Protein AF-0000000083254418 (afdb_homodimer)

Secondary structure (DSSP, 8-state):
------EEEEEES-HHHHHHIIIIIS-PPEEEE-SSEEEE--SSSEEEEEEHHHHHHHTTT-GGGTSPPBS--EEEEEE-SSHHHHHHHHHHHHHTTPEEEEEEEE-TTS-EEEEEE-TT--EEEEEE-/------EEEEEES-HHHHHHIIIIIS-PPEEEE-SSEEEE--SSSEEEEEEHHHHHHHTTT-GGGTSPPBS--EEEEEE-SSHHHHHHHHHHHHHTTPEEEEEEEE-TTS-EEEEEE-TT--EEEEEE-

pLDDT: mean 97.6, std 2.3, range [81.38, 98.88]

Radius of gyration: 17.41 Å; Cα contacts (8 Å, |Δi|>4): 645; chains: 2; bounding box: 35×47×42 Å

Sequence (258 aa):
MKAQVTVITLLTNDVPRMTRFYRDVLGFPTIVDSEEYVEFANSGVRLSICSKSLMAANTNGHPSYSEELRGQALELCFPCVSPEQVHIAYENIIANGGTAIRGPALMPWGHTVAFFADPEGNIHSIYAEMKAQVTVITLLTNDVPRMTRFYRDVLGFPTIVDSEEYVEFANSGVRLSICSKSLMAANTNGHPSYSEELRGQALELCFPCVSPEQVHIAYENIIANGGTAIRGPALMPWGHTVAFFADPEGNIHSIYAE

InterPro domains:
  IPR004360 Glyoxalase/fosfomycin resistance/dioxygenase domain [PF00903] (8-122)
  IPR029068 Glyoxalase/Bleomycin resistance protein/Dihydroxybiphenyl dioxygenase [G3DSA:3.10.180.10] (1-129)
  IPR029068 Glyoxalase/Bleomycin resistance protein/Dihydroxybiphenyl dioxygenase [SSF54593] (7-128)
  IPR037523 Vicinal oxygen chelate (VOC), core domain [PS51819] (4-129)

Solvent-accessible surface area (backbone atoms only — not comparable to full-atom values): 12986 Å² total; per-residue (Å²): 105,53,50,40,60,51,33,42,30,39,40,34,93,48,44,66,64,48,46,47,42,45,31,72,61,51,52,28,52,70,75,42,83,51,84,55,40,34,32,34,58,45,66,59,34,40,39,33,39,32,21,24,68,59,51,16,61,74,37,79,56,43,63,48,47,75,39,68,75,33,38,56,60,47,32,48,31,28,47,24,96,28,52,68,43,33,51,52,43,48,54,52,32,41,75,62,66,30,40,84,62,32,72,67,41,79,43,96,89,64,31,30,36,28,34,34,19,48,88,86,59,49,49,29,35,36,27,10,109,102,53,49,40,62,51,36,41,31,40,41,32,94,48,45,67,64,49,47,46,42,43,32,73,60,51,51,27,52,71,75,40,83,51,83,56,40,34,30,34,57,44,65,59,33,40,40,32,40,32,22,25,68,59,52,16,60,76,38,79,56,43,65,47,46,74,39,68,73,33,39,56,60,48,31,48,31,28,48,25,94,29,51,69,43,33,51,53,42,48,52,52,33,41,76,61,67,31,41,83,62,33,71,66,41,78,42,96,88,64,31,31,36,28,35,33,18,50,87,86,60,50,47,29,34,38,27,11,110

Organism: NCBI:txid582686

Nearest PDB structures (foldseek):
  3bqx-assembly1_A-2  TM=9.157E-01  e=2.291E-12  Fulvimarina pelagi HTCC2506
  4mym-assembly1_A-2  TM=8.424E-01  e=6.368E-12  Nocardioides sp. JS614
  1kll-assembly1_A-2  TM=8.851E-01  e=1.461E-11  Streptomyces lavendulae
  2rbb-assembly1_B  TM=8.979E-01  e=4.060E-11  Paraburkholderia phytofirmans PsJN
  2a4x-assembly1_B  TM=8.667E-01  e=2.950E-11  Streptomyces caespitosus

Structure (mmCIF, N/CA/C/O backbone):
data_AF-0000000083254418-model_v1
#
loop_
_entity.id
_entity.type
_entity.pdbx_description
1 polymer 'Catechol 2,3-dioxygenase-like lactoylglutathione lyase family enzyme'
#
loop_
_atom_site.group_PDB
_atom_site.id
_atom_site.type_symbol
_atom_site.label_atom_id
_atom_site.label_alt_id
_atom_site.label_comp_id
_atom_site.label_asym_id
_atom_site.label_entity_id
_atom_site.label_seq_id
_atom_site.pdbx_PDB_ins_code
_atom_site.Cartn_x
_atom_site.Cartn_y
_atom_site.Cartn_z
_atom_site.occupancy
_atom_site.B_iso_or_equiv
_atom_site.auth_seq_id
_atom_site.auth_comp_id
_atom_site.auth_asym_id
_atom_site.auth_atom_id
_atom_site.pdbx_PDB_model_num
ATOM 1 N N . MET A 1 1 ? 10.773 -14.789 -9.938 1 81.38 1 MET A N 1
ATOM 2 C CA . MET A 1 1 ? 10.148 -13.484 -9.688 1 81.38 1 MET A CA 1
ATOM 3 C C . MET A 1 1 ? 11.18 -12.477 -9.188 1 81.38 1 MET A C 1
ATOM 5 O O . MET A 1 1 ? 12.125 -12.844 -8.492 1 81.38 1 MET A O 1
ATOM 9 N N . LYS A 1 2 ? 11.18 -11.305 -9.781 1 84.12 2 LYS A N 1
ATOM 10 C CA . LYS A 1 2 ? 12.047 -10.258 -9.25 1 84.12 2 LYS A CA 1
ATOM 11 C C . LYS A 1 2 ? 11.438 -9.602 -8.016 1 84.12 2 LYS A C 1
ATOM 13 O O . LYS A 1 2 ? 10.281 -9.164 -8.047 1 84.12 2 LYS A O 1
ATOM 18 N N . ALA A 1 3 ? 12.18 -9.609 -6.934 1 93.56 3 ALA A N 1
ATOM 19 C CA . ALA A 1 3 ? 11.703 -8.969 -5.711 1 93.56 3 ALA A CA 1
ATOM 20 C C . ALA A 1 3 ? 11.711 -7.449 -5.855 1 93.56 3 ALA A C 1
ATOM 22 O O . ALA A 1 3 ? 12.703 -6.789 -5.539 1 93.56 3 ALA A O 1
ATOM 23 N N . GLN A 1 4 ? 10.688 -6.961 -6.305 1 96.44 4 GLN A N 1
ATOM 24 C CA . GLN A 1 4 ? 10.484 -5.531 -6.531 1 96.44 4 GLN A CA 1
ATOM 25 C C . GLN A 1 4 ? 9 -5.188 -6.602 1 96.44 4 GLN A C 1
ATOM 27 O O . GLN A 1 4 ? 8.219 -5.914 -7.219 1 96.44 4 GLN A O 1
ATOM 32 N N . VAL A 1 5 ? 8.648 -4.145 -5.977 1 98.06 5 VAL A N 1
ATOM 33 C CA . VAL A 1 5 ? 7.305 -3.605 -6.168 1 98.06 5 VAL A CA 1
ATOM 34 C C . VAL A 1 5 ? 7.305 -2.617 -7.332 1 98.06 5 VAL A C 1
ATOM 36 O O . VAL A 1 5 ? 8.094 -1.666 -7.344 1 98.06 5 VAL A O 1
ATOM 39 N N . THR A 1 6 ? 6.441 -2.793 -8.281 1 97 6 THR A N 1
ATOM 40 C CA . THR A 1 6 ? 6.441 -1.896 -9.43 1 97 6 THR A CA 1
ATOM 41 C C . THR A 1 6 ? 5.188 -1.025 -9.438 1 97 6 THR A C 1
ATOM 43 O O . THR A 1 6 ? 5.172 0.041 -10.055 1 97 6 THR A O 1
ATOM 46 N N . VAL A 1 7 ? 4.125 -1.505 -8.82 1 97.31 7 VAL A N 1
ATOM 47 C CA . VAL A 1 7 ? 2.881 -0.748 -8.75 1 97.31 7 VAL A CA 1
ATOM 48 C C . VAL A 1 7 ? 2.283 -0.862 -7.352 1 97.31 7 VAL A C 1
ATOM 50 O O . VAL A 1 7 ? 2.287 -1.941 -6.754 1 97.31 7 VAL A O 1
ATOM 53 N N . ILE A 1 8 ? 1.823 0.189 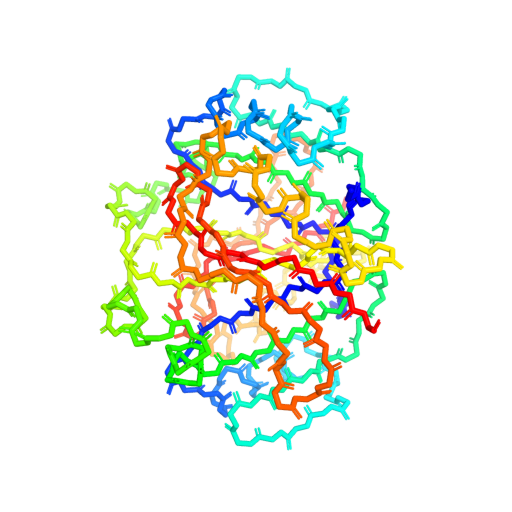-6.828 1 98.5 8 ILE A N 1
ATOM 54 C CA . ILE A 1 8 ? 0.952 0.265 -5.66 1 98.5 8 ILE A CA 1
ATOM 55 C C . ILE A 1 8 ? -0.436 0.741 -6.082 1 98.5 8 ILE A C 1
ATOM 57 O O . ILE A 1 8 ? -0.578 1.812 -6.676 1 98.5 8 ILE A O 1
ATOM 61 N N . THR A 1 9 ? -1.369 0.012 -5.793 1 98.81 9 THR A N 1
ATOM 62 C CA . THR A 1 9 ? -2.74 0.386 -6.125 1 98.81 9 THR A CA 1
ATOM 63 C C . THR A 1 9 ? -3.582 0.524 -4.859 1 98.81 9 THR A C 1
ATOM 65 O O . THR A 1 9 ? -3.682 -0.415 -4.066 1 98.81 9 THR A O 1
ATOM 68 N N . LEU A 1 10 ? -4.117 1.665 -4.648 1 98.88 10 LEU A N 1
ATOM 69 C CA . LEU A 1 10 ? -5.113 1.86 -3.604 1 98.88 10 LEU A CA 1
ATOM 70 C C . LEU A 1 10 ? -6.504 1.47 -4.098 1 98.88 10 LEU A C 1
ATOM 72 O O . LEU A 1 10 ? -6.883 1.806 -5.223 1 98.88 10 LEU A O 1
ATOM 76 N N . LEU A 1 11 ? -7.195 0.773 -3.287 1 98.81 11 LEU A N 1
ATOM 77 C CA . LEU A 1 11 ? -8.531 0.3 -3.65 1 98.81 11 LEU A CA 1
ATOM 78 C C . LEU A 1 11 ? -9.609 1.165 -3.01 1 98.81 11 LEU A C 1
ATOM 80 O O . LEU A 1 11 ? -9.484 1.556 -1.846 1 98.81 11 LEU A O 1
ATOM 84 N N . THR A 1 12 ? -10.672 1.442 -3.74 1 98.62 12 THR A N 1
ATOM 85 C CA . THR A 1 12 ? -11.719 2.314 -3.229 1 98.62 12 THR A CA 1
ATOM 86 C C . THR A 1 12 ? -13.047 2.035 -3.932 1 98.62 12 THR A C 1
ATOM 88 O O . THR A 1 12 ? -13.062 1.482 -5.035 1 98.62 12 THR A O 1
ATOM 91 N N . ASN A 1 13 ? -14.133 2.377 -3.279 1 97.5 13 ASN A N 1
ATOM 92 C CA . ASN A 1 13 ? -15.453 2.348 -3.906 1 97.5 13 ASN A CA 1
ATOM 93 C C . ASN A 1 13 ? -15.766 3.66 -4.621 1 97.5 13 ASN A C 1
ATOM 95 O O . ASN A 1 13 ? -16.734 3.748 -5.367 1 97.5 13 ASN A O 1
ATOM 99 N N . ASP A 1 14 ? -14.969 4.691 -4.402 1 98.12 14 ASP A N 1
ATOM 100 C CA . ASP A 1 14 ? -15.188 6.02 -4.961 1 98.12 14 ASP A CA 1
ATOM 101 C C . ASP A 1 14 ? -13.906 6.57 -5.59 1 98.12 14 ASP A C 1
ATOM 103 O O . ASP A 1 14 ? -13.258 7.445 -5.02 1 98.12 14 ASP A O 1
ATOM 107 N N . VAL A 1 15 ? -13.656 6.137 -6.863 1 98.69 15 VAL A N 1
ATOM 108 C CA . VAL A 1 15 ? -12.406 6.438 -7.551 1 98.69 15 VAL A CA 1
ATOM 109 C C . VAL A 1 15 ? -12.281 7.945 -7.754 1 98.69 15 VAL A C 1
ATOM 111 O O . VAL A 1 15 ? -11.25 8.539 -7.422 1 98.69 15 VAL A O 1
ATOM 114 N N . PRO A 1 16 ? -13.305 8.664 -8.172 1 98.44 16 PRO A N 1
ATOM 115 C CA . PRO A 1 16 ? -13.164 10.109 -8.359 1 98.44 16 PRO A CA 1
ATOM 116 C C . PRO A 1 16 ? -12.812 10.852 -7.07 1 98.44 16 PRO A C 1
ATOM 118 O O . PRO A 1 16 ? -11.961 11.742 -7.082 1 98.44 16 PRO A O 1
ATOM 121 N N . ARG A 1 17 ? -13.492 10.492 -5.973 1 98.25 17 ARG A N 1
ATOM 122 C CA . ARG A 1 17 ? -13.227 11.156 -4.699 1 98.25 17 ARG A CA 1
ATOM 123 C C . ARG A 1 17 ? -11.781 10.93 -4.254 1 98.25 17 ARG A C 1
ATOM 125 O O . ARG A 1 17 ? -11.102 11.875 -3.848 1 98.25 17 ARG A O 1
ATOM 132 N N . MET A 1 18 ? -11.336 9.711 -4.348 1 98.62 18 MET A N 1
ATOM 133 C CA . MET A 1 18 ? -9.961 9.383 -3.977 1 98.62 18 MET A CA 1
ATOM 134 C C . MET A 1 18 ? -8.969 10.078 -4.902 1 98.62 18 MET A C 1
ATOM 136 O O . MET A 1 18 ? -7.961 10.617 -4.441 1 98.62 18 MET A O 1
ATOM 140 N N . THR A 1 19 ? -9.266 10.094 -6.168 1 98.62 19 THR A N 1
ATOM 141 C CA . THR A 1 19 ? -8.406 10.742 -7.152 1 98.62 19 THR A CA 1
ATOM 142 C C . THR A 1 19 ? -8.266 12.227 -6.852 1 98.62 19 THR A C 1
ATOM 144 O O . THR A 1 19 ? -7.16 12.766 -6.867 1 98.62 19 THR A O 1
ATOM 147 N N . ARG A 1 20 ? -9.328 12.875 -6.559 1 98.31 20 ARG A N 1
ATOM 148 C CA . ARG A 1 20 ? -9.297 14.297 -6.242 1 98.31 20 ARG A CA 1
ATOM 149 C C . ARG A 1 20 ? -8.391 14.57 -5.043 1 98.31 20 ARG A C 1
ATOM 151 O O . ARG A 1 20 ? -7.633 15.539 -5.043 1 98.31 20 ARG A O 1
ATOM 158 N N . PHE A 1 21 ? -8.5 13.742 -4.098 1 98.75 21 PHE A N 1
ATOM 159 C CA . PHE A 1 21 ? -7.691 13.93 -2.898 1 98.75 21 PHE A CA 1
ATOM 160 C C . PHE A 1 21 ? -6.207 13.805 -3.219 1 98.75 21 PHE A C 1
ATOM 162 O O . PHE A 1 21 ? -5.418 14.688 -2.873 1 98.75 21 PHE A O 1
ATOM 169 N N . TYR A 1 22 ? -5.812 12.75 -3.898 1 98.75 22 TYR A N 1
ATOM 170 C CA . TYR A 1 22 ? -4.398 12.508 -4.168 1 98.75 22 TYR A CA 1
ATOM 171 C C . TYR A 1 22 ? -3.869 13.492 -5.207 1 98.75 22 TYR A C 1
ATOM 173 O O . TYR A 1 22 ? -2.725 13.945 -5.113 1 98.75 22 TYR A O 1
ATOM 181 N N . ARG A 1 23 ? -4.664 13.828 -6.125 1 98.19 23 ARG A N 1
ATOM 182 C CA . ARG A 1 23 ? -4.246 14.758 -7.172 1 98.19 23 ARG A CA 1
ATOM 183 C C . ARG A 1 23 ? -4.207 16.188 -6.648 1 98.19 23 ARG A C 1
ATOM 185 O O . ARG A 1 23 ? -3.188 16.875 -6.773 1 98.19 23 ARG A O 1
ATOM 192 N N . ASP A 1 24 ? -5.254 16.672 -6.008 1 98.12 24 ASP A N 1
ATOM 193 C CA . ASP A 1 24 ? -5.43 18.094 -5.699 1 98.12 24 ASP A CA 1
ATOM 194 C C . ASP A 1 24 ? -4.855 18.438 -4.324 1 98.12 24 ASP A C 1
ATOM 196 O O . ASP A 1 24 ? -4.383 19.547 -4.098 1 98.12 24 ASP A O 1
ATOM 200 N N . VAL A 1 25 ? -4.922 17.5 -3.402 1 98.31 25 VAL A N 1
ATOM 201 C CA . VAL A 1 25 ? -4.496 17.781 -2.035 1 98.31 25 VAL A CA 1
ATOM 202 C C . VAL A 1 25 ? -3.041 17.359 -1.849 1 98.31 25 VAL A C 1
ATOM 204 O O . VAL A 1 25 ? -2.225 18.125 -1.328 1 98.31 25 VAL A O 1
ATOM 207 N N . LEU A 1 26 ? -2.695 16.156 -2.34 1 98.31 26 LEU A N 1
ATOM 208 C CA . LEU A 1 26 ? -1.335 15.664 -2.154 1 98.31 26 LEU A CA 1
ATOM 209 C C . LEU A 1 26 ? -0.447 16.062 -3.33 1 98.31 26 LEU A C 1
ATOM 211 O O . LEU A 1 26 ? 0.781 16 -3.23 1 98.31 26 LEU A O 1
ATOM 215 N N . GLY A 1 27 ? -1.07 16.328 -4.492 1 97.81 27 GLY A N 1
ATOM 216 C CA . GLY A 1 27 ? -0.315 16.953 -5.562 1 97.81 27 GLY A CA 1
ATOM 217 C C . GLY A 1 27 ? 0.172 15.977 -6.609 1 97.81 27 GLY A C 1
ATOM 218 O O . GLY A 1 27 ? 1.119 16.266 -7.344 1 97.81 27 GLY A O 1
ATOM 219 N N . PHE A 1 28 ? -0.453 14.812 -6.711 1 98.25 28 PHE A N 1
ATOM 220 C CA . PHE A 1 28 ? -0.045 13.82 -7.703 1 98.25 28 PHE A CA 1
ATOM 221 C C . PHE A 1 28 ? -0.768 14.047 -9.023 1 98.25 28 PHE A C 1
ATOM 223 O O . PHE A 1 28 ? -1.979 13.836 -9.125 1 98.25 28 PHE A O 1
ATOM 230 N N . PRO A 1 29 ? -0.006 14.359 -10.109 1 97.62 29 PRO A N 1
ATOM 231 C CA . PRO A 1 29 ? -0.677 14.484 -11.406 1 97.62 29 PRO A CA 1
ATOM 232 C C . PRO A 1 29 ? -1.146 13.141 -11.961 1 97.62 29 PRO A C 1
ATOM 234 O O . PRO A 1 29 ? -0.453 12.133 -11.805 1 97.62 29 PRO A O 1
ATOM 237 N N . THR A 1 30 ? -2.303 13.156 -12.664 1 97.88 30 THR A N 1
ATOM 238 C CA . THR A 1 30 ? -2.807 11.93 -1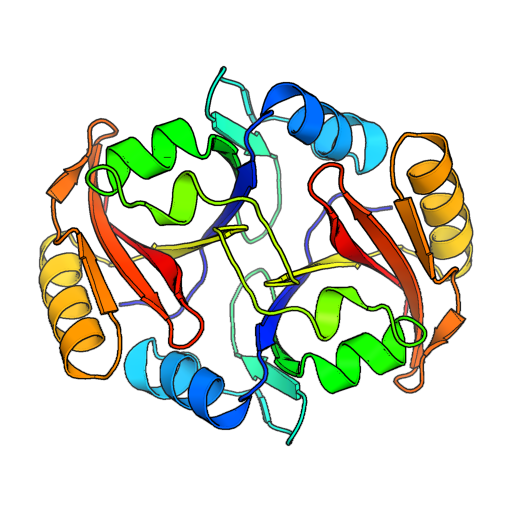3.266 1 97.88 30 THR A CA 1
ATOM 239 C C . THR A 1 30 ? -2.162 11.695 -14.633 1 97.88 30 THR A C 1
ATOM 241 O O . THR A 1 30 ? -1.954 12.641 -15.398 1 97.88 30 THR A O 1
ATOM 244 N N . ILE A 1 31 ? -1.823 10.492 -14.914 1 97.31 31 ILE A N 1
ATOM 245 C CA . ILE A 1 31 ? -1.325 10.117 -16.234 1 97.31 31 ILE A CA 1
ATOM 246 C C . ILE A 1 31 ? -2.387 9.305 -16.969 1 97.31 31 ILE A C 1
ATOM 248 O O . ILE A 1 31 ? -2.514 9.406 -18.188 1 97.31 31 ILE A O 1
ATOM 252 N N . VAL A 1 32 ? -3.098 8.43 -16.297 1 97.06 32 VAL A N 1
ATOM 253 C CA . VAL A 1 32 ? -4.281 7.707 -16.75 1 97.06 32 VAL A CA 1
ATOM 254 C C . VAL A 1 32 ? -5.473 8.055 -15.867 1 97.06 32 VAL A C 1
ATOM 256 O O . VAL A 1 32 ? -5.352 8.07 -14.641 1 97.06 32 VAL A O 1
ATOM 259 N N . ASP A 1 33 ? -6.508 8.391 -16.469 1 97.12 33 ASP A N 1
ATOM 260 C CA . ASP A 1 33 ? -7.691 8.797 -15.711 1 97.12 33 ASP A CA 1
ATOM 261 C C . ASP A 1 33 ? -8.961 8.195 -16.312 1 97.12 33 ASP A C 1
ATOM 263 O O . ASP A 1 33 ? -9.57 8.789 -17.203 1 97.12 33 ASP A O 1
ATOM 267 N N . SER A 1 34 ? -9.227 7.066 -15.836 1 95.88 34 SER A N 1
ATOM 268 C CA . SER A 1 34 ? -10.453 6.391 -16.25 1 95.88 34 SER A CA 1
ATOM 269 C C . SER A 1 34 ? -11.438 6.277 -15.086 1 95.88 34 SER A C 1
ATOM 271 O O . SER A 1 34 ? -11.109 6.629 -13.953 1 95.88 34 SER A O 1
ATOM 273 N N . GLU A 1 35 ? -12.609 5.859 -15.383 1 96.19 35 GLU A N 1
ATOM 274 C CA . GLU A 1 35 ? -13.68 5.809 -14.398 1 96.19 35 GLU A CA 1
ATOM 275 C C . GLU A 1 35 ? -13.328 4.852 -13.258 1 96.19 35 GLU A C 1
ATOM 277 O O . GLU A 1 35 ? -13.648 5.121 -12.094 1 96.19 35 GLU A O 1
ATOM 282 N N . GLU A 1 36 ? -12.68 3.773 -13.617 1 97.69 36 GLU A N 1
ATOM 283 C CA . GLU A 1 36 ? -12.484 2.719 -12.633 1 97.69 36 GLU A CA 1
ATOM 284 C C . GLU A 1 36 ? -11.008 2.566 -12.273 1 97.69 36 GLU A C 1
ATOM 286 O O . GLU A 1 36 ? -10.656 1.776 -11.398 1 97.69 36 GLU A O 1
ATOM 291 N N . TYR A 1 37 ? -10.156 3.299 -12.969 1 98.06 37 TYR A N 1
ATOM 292 C CA . TYR A 1 37 ? -8.719 3.146 -12.789 1 98.06 37 TYR A CA 1
ATOM 293 C C . TYR A 1 37 ? -7.988 4.449 -13.086 1 98.06 37 TYR A C 1
ATOM 295 O O . TYR A 1 37 ? -8.18 5.051 -14.141 1 98.06 37 TYR A O 1
ATOM 303 N N . VAL A 1 38 ? -7.141 4.879 -12.148 1 98.69 38 VAL A N 1
ATOM 304 C CA . VAL A 1 38 ? -6.336 6.09 -12.281 1 98.69 38 VAL A CA 1
ATOM 305 C C . VAL A 1 38 ? -4.875 5.77 -11.969 1 98.69 38 VAL A C 1
ATOM 307 O O . VAL A 1 38 ? -4.582 5.031 -11.031 1 98.69 38 VAL A O 1
ATOM 310 N N . GLU A 1 39 ? -4 6.285 -12.719 1 98.5 39 GLU A N 1
ATOM 311 C CA . GLU A 1 39 ? -2.568 6.219 -12.445 1 98.5 39 GLU A CA 1
ATOM 312 C C . GLU A 1 39 ? -1.975 7.617 -12.273 1 98.5 39 GLU A C 1
ATOM 314 O O . GLU A 1 39 ? -2.309 8.531 -13.023 1 98.5 39 GLU A O 1
ATOM 319 N N . PHE A 1 40 ? -1.106 7.75 -11.312 1 98.56 40 PHE A N 1
ATOM 320 C CA . PHE A 1 40 ? -0.467 9.023 -11.016 1 98.56 40 PHE A CA 1
ATOM 321 C C . PHE A 1 40 ? 0.988 9.016 -11.469 1 98.56 40 PHE A C 1
ATOM 323 O O . PHE A 1 40 ? 1.623 7.965 -11.523 1 98.56 40 PHE A O 1
ATOM 330 N N . ALA A 1 41 ? 1.45 10.242 -11.812 1 96.56 41 ALA A N 1
ATOM 331 C CA . ALA A 1 41 ? 2.889 10.414 -12 1 96.56 41 ALA A CA 1
ATOM 332 C C . ALA A 1 41 ? 3.637 10.258 -10.672 1 96.56 41 ALA A C 1
ATOM 334 O O . ALA A 1 41 ? 3.336 10.953 -9.703 1 96.56 41 ALA A O 1
ATOM 335 N N . ASN A 1 42 ? 4.477 9.312 -10.57 1 96.5 42 ASN A N 1
ATOM 336 C CA . ASN A 1 42 ? 5.301 9.031 -9.398 1 96.5 42 ASN A CA 1
ATOM 337 C C . ASN A 1 42 ? 6.637 8.414 -9.797 1 96.5 42 ASN A C 1
ATOM 339 O O . ASN A 1 42 ? 6.711 7.641 -10.75 1 96.5 42 ASN A O 1
ATOM 343 N N . SER A 1 43 ? 7.664 8.781 -9.109 1 93.25 43 SER A N 1
ATOM 344 C CA . SER A 1 43 ? 8.992 8.25 -9.414 1 93.25 43 SER A CA 1
ATOM 345 C C . SER A 1 43 ? 9.242 6.938 -8.672 1 93.25 43 SER A C 1
ATOM 347 O O . SER A 1 43 ? 8.828 6.781 -7.52 1 93.25 43 SER A O 1
ATOM 349 N N . GLY A 1 44 ? 9.945 5.973 -9.367 1 93.5 44 GLY A N 1
ATOM 350 C CA . GLY A 1 44 ? 10.414 4.75 -8.734 1 93.5 44 GLY A CA 1
ATOM 351 C C . GLY A 1 44 ? 9.383 3.643 -8.742 1 93.5 44 GLY A C 1
ATOM 352 O O . GLY A 1 44 ? 9.703 2.48 -8.992 1 93.5 44 GLY A O 1
ATOM 353 N N . VAL A 1 45 ? 8.125 3.977 -8.391 1 96.44 45 VAL A N 1
ATOM 354 C CA . VAL A 1 45 ? 7.02 3.023 -8.359 1 96.44 45 VAL A CA 1
ATOM 355 C C . VAL A 1 45 ? 5.742 3.689 -8.867 1 96.44 45 VAL A C 1
ATOM 357 O O . VAL A 1 45 ? 5.512 4.875 -8.617 1 96.44 45 VAL 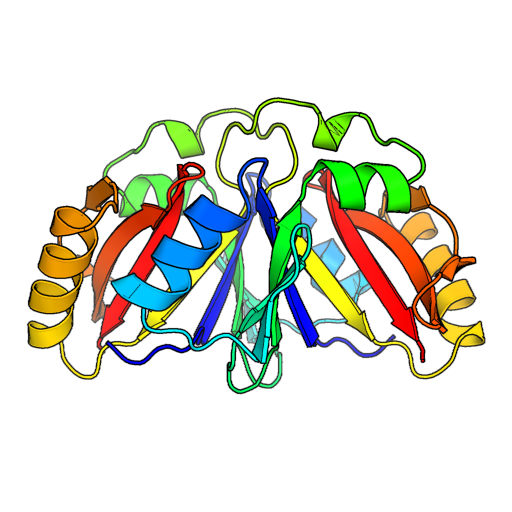A O 1
ATOM 360 N N . ARG A 1 46 ? 5.008 2.955 -9.602 1 96.5 46 ARG A N 1
ATOM 361 C CA . ARG A 1 46 ? 3.734 3.506 -10.055 1 96.5 46 ARG A CA 1
ATOM 362 C C . ARG A 1 46 ? 2.723 3.561 -8.914 1 96.5 46 ARG A C 1
ATOM 364 O O . ARG A 1 46 ? 2.635 2.629 -8.109 1 96.5 46 ARG A O 1
ATOM 371 N N . LEU A 1 47 ? 1.991 4.59 -8.797 1 98.44 47 LEU A N 1
ATOM 372 C CA . LEU A 1 47 ? 0.883 4.766 -7.863 1 98.44 47 LEU A CA 1
ATOM 373 C C . LEU A 1 47 ? -0.448 4.812 -8.602 1 98.44 47 LEU A C 1
ATOM 375 O O . LEU A 1 47 ? -0.605 5.582 -9.555 1 98.44 47 LEU A O 1
ATOM 379 N N . SER A 1 48 ? -1.384 3.99 -8.195 1 98.75 48 SER A N 1
ATOM 380 C CA . SER A 1 48 ? -2.664 3.949 -8.898 1 98.75 48 SER A CA 1
ATOM 381 C C . SER A 1 48 ? -3.826 3.824 -7.918 1 98.75 48 SER A C 1
ATOM 383 O O . SER A 1 48 ? -3.621 3.529 -6.738 1 98.75 48 SER A O 1
ATOM 385 N N . ILE A 1 49 ? -4.969 4.16 -8.359 1 98.81 49 ILE A N 1
ATOM 386 C CA . ILE A 1 49 ? -6.25 3.922 -7.703 1 98.81 49 ILE A CA 1
ATOM 387 C C . ILE A 1 49 ? -7.113 3.01 -8.57 1 98.81 49 ILE A C 1
ATOM 389 O O . ILE A 1 49 ? -7.164 3.17 -9.789 1 98.81 49 ILE A O 1
ATOM 393 N N . CYS A 1 50 ? -7.754 2.078 -7.996 1 98.81 50 CYS A N 1
ATOM 394 C CA . CYS A 1 50 ? -8.641 1.165 -8.711 1 98.81 50 CYS A CA 1
ATOM 395 C C . CYS A 1 50 ? -9.922 0.924 -7.922 1 98.81 50 CYS A C 1
ATOM 397 O O . CYS A 1 50 ? -9.898 0.833 -6.695 1 98.81 50 CYS A O 1
ATOM 399 N N . SER A 1 51 ? -10.984 0.841 -8.641 1 98.75 51 SER A N 1
ATOM 400 C CA . SER A 1 51 ? -12.242 0.515 -7.973 1 98.75 51 SER A CA 1
ATOM 401 C C . SER A 1 51 ? -12.227 -0.912 -7.43 1 98.75 51 SER A C 1
ATOM 403 O O . SER A 1 51 ? -11.695 -1.818 -8.078 1 98.75 51 SER A O 1
ATOM 405 N N . LYS A 1 52 ? -12.82 -1.058 -6.305 1 98.62 52 LYS A N 1
ATOM 406 C CA . LYS A 1 52 ? -12.945 -2.395 -5.73 1 98.62 52 LYS A CA 1
ATOM 407 C C . LYS A 1 52 ? -13.781 -3.301 -6.637 1 98.62 52 LYS A C 1
ATOM 409 O O . LYS A 1 52 ? -13.508 -4.5 -6.738 1 98.62 52 LYS A O 1
ATOM 414 N N . SER A 1 53 ? -14.758 -2.74 -7.305 1 98 53 SER A N 1
ATOM 415 C CA . SER A 1 53 ? -15.594 -3.506 -8.219 1 98 53 SER A CA 1
ATOM 416 C C . SER A 1 53 ? -14.773 -4.09 -9.367 1 98 53 SER A C 1
ATOM 418 O O . SER A 1 53 ? -14.922 -5.266 -9.711 1 98 53 SER A O 1
ATOM 420 N N . LEU A 1 54 ? -13.945 -3.289 -9.961 1 97.88 54 LEU A N 1
ATOM 421 C CA . LEU A 1 54 ? -13.094 -3.76 -11.047 1 97.88 54 LEU A CA 1
ATOM 422 C C . LEU A 1 54 ? -12.148 -4.855 -10.57 1 97.88 54 LEU A C 1
ATOM 424 O O . LEU A 1 54 ? -11.969 -5.871 -11.242 1 97.88 54 LEU A O 1
ATOM 428 N N . MET A 1 55 ? -11.531 -4.664 -9.422 1 98.44 55 MET A N 1
ATOM 429 C CA . MET A 1 55 ? -10.609 -5.664 -8.898 1 98.44 55 MET A CA 1
ATOM 430 C C . MET A 1 55 ? -11.336 -6.957 -8.555 1 98.44 55 MET A C 1
ATOM 432 O O . MET A 1 55 ? -10.789 -8.047 -8.727 1 98.44 55 MET A O 1
ATOM 436 N N . ALA A 1 56 ? -12.57 -6.805 -8.016 1 98.31 56 ALA A N 1
ATOM 437 C CA . ALA A 1 56 ? -13.383 -7.992 -7.781 1 98.31 56 ALA A CA 1
ATOM 438 C C . ALA A 1 56 ? -13.57 -8.789 -9.07 1 98.31 56 ALA A C 1
ATOM 440 O O . ALA A 1 56 ? -13.422 -10.016 -9.07 1 98.31 56 ALA A O 1
ATOM 441 N N . ALA A 1 57 ? -13.844 -8.094 -10.117 1 97.19 57 ALA A N 1
ATOM 442 C CA . ALA A 1 57 ? -14.016 -8.758 -11.414 1 97.19 57 ALA A CA 1
ATOM 443 C C . ALA A 1 57 ? -12.734 -9.461 -11.844 1 97.19 57 ALA A C 1
ATOM 445 O O . ALA A 1 57 ? -12.781 -10.57 -12.391 1 97.19 57 ALA A O 1
ATOM 446 N N . ASN A 1 58 ? -11.57 -8.836 -11.586 1 97.31 58 ASN A N 1
ATOM 447 C CA . ASN A 1 58 ? -10.281 -9.398 -11.953 1 97.31 58 ASN A CA 1
ATOM 448 C C . ASN A 1 58 ? -9.938 -10.625 -11.117 1 97.31 58 ASN A C 1
ATOM 450 O O . ASN A 1 58 ? -9.047 -11.398 -11.469 1 97.31 58 ASN A O 1
ATOM 454 N N . THR A 1 59 ? -10.578 -10.766 -9.977 1 97.81 59 THR A N 1
ATOM 455 C CA . THR A 1 59 ? -10.258 -11.844 -9.039 1 97.81 59 THR A CA 1
ATOM 456 C C . THR A 1 59 ? -11.453 -12.773 -8.867 1 97.81 59 THR A C 1
ATOM 458 O O . THR A 1 59 ? -11.711 -13.258 -7.762 1 97.81 59 THR A O 1
ATOM 461 N N . ASN A 1 60 ? -12.242 -12.922 -9.875 1 95.62 60 ASN A N 1
ATOM 462 C CA . ASN A 1 60 ? -13.359 -13.859 -9.938 1 95.62 60 ASN A CA 1
ATOM 463 C C . ASN A 1 60 ? -14.414 -13.555 -8.867 1 95.62 60 ASN A C 1
ATOM 465 O O . ASN A 1 60 ? -14.945 -14.469 -8.242 1 95.62 60 ASN A O 1
ATOM 469 N N . GLY A 1 61 ? -14.586 -12.289 -8.562 1 97.5 61 GLY A N 1
ATOM 470 C CA . GLY A 1 61 ? -15.625 -11.867 -7.637 1 97.5 61 GLY A CA 1
ATOM 471 C C . GLY A 1 61 ? -15.273 -12.125 -6.184 1 97.5 61 GLY A C 1
ATOM 472 O O . GLY A 1 61 ? -16.141 -12.453 -5.375 1 97.5 61 GLY A O 1
ATOM 473 N N . HIS A 1 62 ? -13.992 -12.109 -5.828 1 98.12 62 HIS A N 1
ATOM 474 C CA . HIS A 1 62 ? -13.594 -12.383 -4.453 1 98.12 62 HIS A CA 1
ATOM 475 C C . HIS A 1 62 ? -14.359 -11.5 -3.471 1 98.12 62 HIS A C 1
ATOM 477 O O . HIS A 1 62 ? -14.398 -10.281 -3.625 1 98.12 62 HIS A O 1
ATOM 483 N N . PRO A 1 63 ? -14.883 -12.047 -2.439 1 97.88 63 PRO A N 1
ATOM 484 C CA . PRO A 1 63 ? -15.828 -11.336 -1.577 1 97.88 63 PRO A CA 1
ATOM 485 C C . PRO A 1 63 ? -15.164 -10.227 -0.759 1 97.88 63 PRO A C 1
ATOM 487 O O . PRO A 1 63 ? -15.836 -9.297 -0.312 1 97.88 63 PRO A O 1
ATOM 490 N N . SER A 1 64 ? -13.875 -10.258 -0.53 1 98.12 64 SER A N 1
ATOM 491 C CA . SER A 1 64 ? -13.203 -9.273 0.304 1 98.12 64 SER A CA 1
ATOM 492 C C . SER A 1 64 ? -13.273 -7.879 -0.317 1 98.12 64 SER A C 1
ATOM 494 O O . SER A 1 64 ? -13.094 -6.875 0.374 1 98.12 64 SER A O 1
ATOM 496 N N . TYR A 1 65 ? -13.531 -7.793 -1.581 1 98.5 65 TYR A N 1
ATOM 497 C CA . TYR A 1 65 ? -13.617 -6.496 -2.246 1 98.5 65 TYR A CA 1
ATOM 498 C C . TYR A 1 65 ? -14.969 -5.84 -1.993 1 98.5 65 TYR A C 1
ATOM 500 O O . TYR A 1 65 ? -15.133 -4.641 -2.223 1 98.5 65 TYR A O 1
ATOM 508 N N . SER A 1 66 ? -15.914 -6.605 -1.604 1 97.38 66 SER A N 1
ATOM 509 C CA . SER A 1 66 ? -17.25 -6.082 -1.298 1 97.38 66 SER A CA 1
ATOM 510 C C . SER A 1 66 ? -17.406 -5.828 0.198 1 97.38 66 SER A C 1
ATOM 512 O O . SER A 1 66 ? -18.391 -5.223 0.627 1 97.38 66 SER A O 1
ATOM 514 N N . GLU A 1 67 ? -16.5 -6.344 0.958 1 97.19 67 GLU A N 1
ATOM 515 C CA . GLU A 1 67 ? -16.531 -6.121 2.4 1 97.19 67 GLU A CA 1
ATOM 516 C C . GLU A 1 67 ? -16.156 -4.688 2.75 1 97.19 67 GLU A C 1
ATOM 518 O O . GLU A 1 67 ? -15.25 -4.109 2.133 1 97.19 67 GLU A O 1
ATOM 523 N N . GLU A 1 68 ? -16.797 -4.184 3.752 1 95.62 68 GLU A N 1
ATOM 524 C CA . GLU A 1 68 ? -16.438 -2.857 4.234 1 95.62 68 GLU A CA 1
ATOM 525 C C . GLU A 1 68 ? -15 -2.84 4.758 1 95.62 68 GLU A C 1
ATOM 527 O O . GLU A 1 68 ? -14.586 -3.748 5.48 1 95.62 68 GLU A O 1
ATOM 532 N N . LEU A 1 69 ? -14.312 -1.844 4.379 1 96.56 69 LEU A N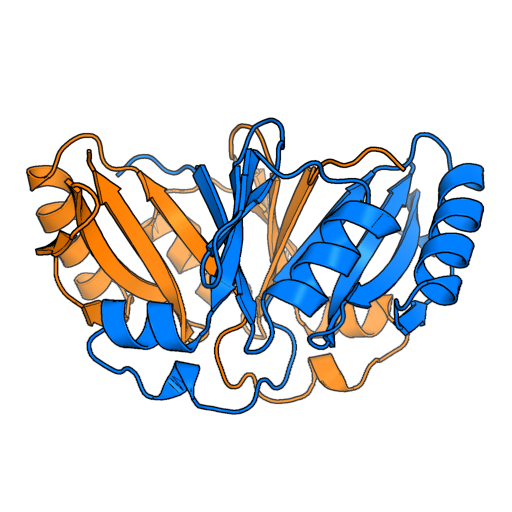 1
ATOM 533 C CA . LEU A 1 69 ? -12.945 -1.7 4.848 1 96.56 69 LEU A CA 1
ATOM 534 C C . LEU A 1 69 ? -12.906 -1.397 6.34 1 96.56 69 LEU A C 1
ATOM 536 O O . LEU A 1 69 ? -13.594 -0.49 6.812 1 96.56 69 LEU A O 1
ATOM 540 N N . ARG A 1 70 ? -12.172 -2.146 7.047 1 97.12 70 ARG A N 1
ATOM 541 C CA . ARG A 1 70 ? -11.914 -1.953 8.469 1 97.12 70 ARG A CA 1
ATOM 542 C C . ARG A 1 70 ? -10.453 -2.23 8.805 1 97.12 70 ARG A C 1
ATOM 544 O O . ARG A 1 70 ? -9.828 -3.109 8.203 1 97.12 70 ARG A O 1
ATOM 551 N N . GLY A 1 71 ? -9.992 -1.48 9.797 1 98.06 71 GLY A N 1
ATOM 552 C CA . GLY A 1 71 ? -8.602 -1.673 10.188 1 98.06 71 GLY A CA 1
ATOM 553 C C . GLY A 1 71 ? -7.621 -1.011 9.234 1 98.06 71 GLY A C 1
ATOM 554 O O . GLY A 1 71 ? -8.023 -0.31 8.305 1 98.06 71 GLY A O 1
ATOM 555 N N . GLN A 1 72 ? -6.367 -1.142 9.555 1 98.69 72 GLN A N 1
ATOM 556 C CA . GLN A 1 72 ? -5.309 -0.531 8.758 1 98.69 72 GLN A CA 1
ATOM 557 C C . GLN A 1 72 ? -4.426 -1.594 8.109 1 98.69 72 GLN A C 1
ATOM 559 O O . GLN A 1 72 ? -3.865 -2.447 8.797 1 98.69 72 GLN A O 1
ATOM 564 N N . ALA A 1 73 ? -4.246 -1.491 6.809 1 98.56 73 ALA A N 1
ATOM 565 C CA . ALA A 1 73 ? -3.453 -2.48 6.086 1 98.56 73 ALA A CA 1
ATOM 566 C C . ALA A 1 73 ? -2.129 -1.885 5.617 1 98.56 73 ALA A C 1
ATOM 568 O O . ALA A 1 73 ? -1.181 -2.617 5.324 1 98.56 73 ALA A O 1
ATOM 569 N N . LEU A 1 74 ? -2.066 -0.563 5.512 1 98.75 74 LEU A N 1
ATOM 570 C CA . LEU A 1 74 ? -0.899 0.051 4.891 1 98.75 74 LEU A CA 1
ATOM 571 C C . LEU A 1 74 ? -0.698 1.475 5.398 1 98.75 74 LEU A C 1
ATOM 573 O O . LEU A 1 74 ? -1.633 2.094 5.91 1 98.75 74 LEU A O 1
ATOM 577 N N . GLU A 1 75 ? 0.457 1.957 5.219 1 98.81 75 GLU A N 1
ATOM 578 C CA . GLU A 1 75 ? 0.822 3.365 5.344 1 98.81 75 GLU A CA 1
ATOM 579 C C . GLU A 1 75 ? 1.716 3.809 4.191 1 98.81 75 GLU A C 1
ATOM 581 O O . GLU A 1 75 ? 2.699 3.141 3.867 1 98.81 75 GLU A O 1
ATOM 586 N N . LEU A 1 76 ? 1.345 4.867 3.547 1 98.69 76 LEU A N 1
ATOM 587 C CA . LEU A 1 76 ? 2.236 5.562 2.625 1 98.69 76 LEU A CA 1
ATOM 588 C C . LEU A 1 76 ? 2.869 6.777 3.295 1 98.69 76 LEU A C 1
ATOM 590 O O . LEU A 1 76 ? 2.201 7.496 4.043 1 98.69 76 LEU A O 1
ATOM 594 N N . CYS A 1 77 ? 4.121 6.996 3.025 1 98.38 77 CYS A N 1
ATOM 595 C CA . CYS A 1 77 ? 4.82 8.148 3.574 1 98.38 77 CYS A CA 1
ATOM 596 C C . CYS A 1 77 ? 5.195 9.141 2.475 1 98.38 77 CYS A C 1
ATOM 598 O O . CYS A 1 77 ? 5.727 8.742 1.436 1 98.38 77 CYS A O 1
ATOM 600 N N . PHE A 1 78 ? 4.977 10.359 2.725 1 98.38 78 PHE A N 1
ATOM 601 C CA . PHE A 1 78 ? 5.25 11.445 1.791 1 98.38 78 PHE A CA 1
ATOM 602 C C . PHE A 1 78 ? 6.258 12.422 2.381 1 98.38 78 PHE A C 1
ATOM 604 O O . PHE A 1 78 ? 6.055 12.938 3.482 1 98.38 78 PHE A O 1
ATOM 611 N N . PRO A 1 79 ? 7.266 12.711 1.664 1 97.94 79 PRO A N 1
ATOM 612 C CA . PRO A 1 79 ? 8.32 13.555 2.229 1 97.94 79 PRO A CA 1
ATOM 613 C C . PRO A 1 79 ? 8.023 15.047 2.096 1 97.94 79 PRO A C 1
ATOM 615 O O . PRO A 1 79 ? 7.367 15.469 1.138 1 97.94 79 PRO A O 1
ATOM 618 N N . CYS A 1 80 ? 8.398 15.758 3.096 1 98.19 80 CYS A N 1
ATOM 619 C CA . CYS A 1 80 ? 8.469 17.219 3.07 1 98.19 80 CYS A CA 1
ATOM 620 C C . CYS A 1 80 ? 9.914 17.688 3.111 1 98.19 80 CYS A C 1
ATOM 622 O O . CYS A 1 80 ? 10.797 16.969 3.584 1 98.19 80 CYS A O 1
ATOM 624 N N . VAL A 1 81 ? 10.18 18.891 2.658 1 97.19 81 VAL A N 1
ATOM 625 C CA . VAL A 1 81 ? 11.547 19.391 2.498 1 97.19 81 VAL A CA 1
ATOM 626 C C . VAL A 1 81 ? 12.078 19.891 3.838 1 97.19 81 VAL A C 1
ATOM 628 O O . VAL A 1 81 ? 13.289 20.047 4.012 1 97.19 81 VAL A O 1
ATOM 631 N N . SER A 1 82 ? 11.148 20.188 4.809 1 97.75 82 SER A N 1
ATOM 632 C CA . SER A 1 82 ? 11.555 20.672 6.121 1 97.75 82 SER A CA 1
ATOM 633 C C . SER A 1 82 ? 10.469 20.406 7.164 1 97.75 82 SER A C 1
ATOM 635 O O . SER A 1 82 ? 9.312 20.172 6.816 1 97.75 82 SER A O 1
ATOM 637 N N . PRO A 1 83 ? 10.859 20.406 8.422 1 97.94 83 PRO A N 1
ATOM 638 C CA . PRO A 1 83 ? 9.859 20.281 9.484 1 97.94 83 PRO A CA 1
ATOM 639 C C . PRO A 1 83 ? 8.758 21.328 9.391 1 97.94 83 PRO A C 1
ATOM 641 O O . PRO A 1 83 ? 7.586 21.031 9.641 1 97.94 83 PRO A O 1
ATOM 644 N N . GLU A 1 84 ? 9.125 22.531 9.055 1 98.06 84 GLU A N 1
ATOM 645 C CA . GLU A 1 84 ? 8.141 23.594 8.891 1 98.06 84 GLU A CA 1
ATOM 646 C C . GLU A 1 84 ? 7.125 23.234 7.805 1 98.06 84 GLU A C 1
ATOM 648 O O . GLU A 1 84 ? 5.93 23.5 7.953 1 98.06 84 GLU A O 1
ATOM 653 N N . GLN A 1 85 ? 7.629 22.625 6.793 1 98.44 85 GLN A N 1
ATOM 654 C CA . GLN A 1 85 ? 6.738 22.266 5.695 1 98.44 85 GLN A CA 1
ATOM 655 C C . GLN A 1 85 ? 5.781 21.156 6.105 1 98.44 85 GLN A C 1
ATOM 657 O O . GLN A 1 85 ? 4.68 21.047 5.57 1 98.44 85 GLN A O 1
ATOM 662 N N . VAL A 1 86 ? 6.199 20.266 7.027 1 98.69 86 VAL A N 1
ATOM 663 C CA . VAL A 1 86 ? 5.289 19.234 7.535 1 98.69 86 VAL A CA 1
ATOM 664 C C . VAL A 1 86 ? 4.066 19.906 8.164 1 98.69 86 VAL A C 1
ATOM 666 O O . VAL A 1 86 ? 2.932 19.484 7.922 1 98.69 86 VAL A O 1
ATOM 669 N N . HIS A 1 87 ? 4.297 21 8.961 1 98.56 87 HIS A N 1
ATOM 670 C CA . HIS A 1 87 ? 3.207 21.719 9.609 1 98.56 87 HIS A CA 1
ATOM 671 C C . HIS A 1 87 ? 2.264 22.328 8.578 1 98.56 87 HIS A C 1
ATOM 673 O O . HIS A 1 87 ? 1.044 22.172 8.68 1 98.56 87 HIS A O 1
ATOM 679 N N . ILE A 1 88 ? 2.832 22.922 7.586 1 98.44 88 ILE A N 1
ATOM 680 C CA . ILE A 1 88 ? 2.055 23.594 6.559 1 98.44 88 ILE A CA 1
ATOM 681 C C . ILE A 1 88 ? 1.254 22.578 5.754 1 98.44 88 ILE A C 1
ATOM 683 O O . ILE A 1 88 ? 0.054 22.75 5.535 1 98.44 88 ILE A O 1
ATOM 687 N N . ALA A 1 89 ? 1.961 21.531 5.316 1 98.62 89 ALA A N 1
ATOM 688 C CA . ALA A 1 89 ? 1.314 20.484 4.52 1 98.62 89 ALA A CA 1
ATOM 689 C C . ALA A 1 89 ? 0.174 19.828 5.297 1 98.62 89 ALA A C 1
ATOM 691 O O . ALA A 1 89 ? -0.887 19.547 4.734 1 98.62 89 ALA A O 1
ATOM 692 N N . TYR A 1 90 ? 0.428 19.594 6.555 1 98.75 90 TYR A N 1
ATOM 693 C CA . TYR A 1 90 ? -0.589 18.969 7.398 1 98.75 90 TYR A CA 1
ATOM 694 C C . TYR A 1 90 ? -1.85 19.828 7.445 1 98.75 90 TYR A C 1
ATOM 696 O O . TYR A 1 90 ? -2.955 19.328 7.23 1 98.75 90 TYR A O 1
ATOM 704 N N . GLU A 1 91 ? -1.674 21.078 7.746 1 98.75 91 GLU A N 1
ATOM 705 C CA . GLU A 1 91 ? -2.812 21.984 7.805 1 98.75 91 GLU A CA 1
ATOM 706 C C . GLU A 1 91 ? -3.572 22 6.484 1 98.75 91 GLU A C 1
ATOM 708 O O . GLU A 1 91 ? -4.805 22 6.469 1 98.75 91 GLU A O 1
ATOM 713 N N . ASN A 1 92 ? -2.84 22.078 5.406 1 98.5 92 ASN A N 1
ATOM 714 C CA . ASN A 1 92 ? -3.453 22.078 4.082 1 98.5 92 ASN A CA 1
ATOM 715 C C . ASN A 1 92 ? -4.242 20.797 3.834 1 98.5 92 ASN A C 1
ATOM 717 O O . ASN A 1 92 ? -5.348 20.828 3.295 1 98.5 92 ASN A O 1
ATOM 721 N N . ILE A 1 93 ? -3.658 19.641 4.188 1 98.75 93 ILE A N 1
ATOM 722 C CA . ILE A 1 93 ? -4.289 18.344 3.98 1 98.75 93 ILE A CA 1
ATOM 723 C C . ILE A 1 93 ? -5.605 18.281 4.754 1 98.75 93 ILE A C 1
ATOM 725 O O . ILE A 1 93 ? -6.637 17.891 4.203 1 98.75 93 ILE A O 1
ATOM 729 N N . ILE A 1 94 ? -5.562 18.703 6.012 1 98.75 94 ILE A N 1
ATOM 730 C CA . ILE A 1 94 ? -6.742 18.641 6.871 1 98.75 94 ILE A CA 1
ATOM 731 C C . ILE A 1 94 ? -7.809 19.594 6.363 1 98.75 94 ILE A C 1
ATOM 733 O O . ILE A 1 94 ? -8.992 19.25 6.301 1 98.75 94 ILE A O 1
ATOM 737 N N . ALA A 1 95 ? -7.426 20.734 5.926 1 98.56 95 ALA A N 1
ATOM 738 C CA . ALA A 1 95 ? -8.352 21.75 5.441 1 98.56 95 ALA A CA 1
ATOM 739 C C . ALA A 1 95 ? -9.031 21.312 4.145 1 98.56 95 ALA A C 1
ATOM 741 O O . ALA A 1 95 ? -10.07 21.844 3.764 1 98.56 95 ALA A O 1
ATOM 742 N N . ASN A 1 96 ? -8.461 20.328 3.455 1 98.31 96 ASN A N 1
ATOM 743 C CA . ASN A 1 96 ? -8.945 19.984 2.125 1 98.31 96 ASN A CA 1
ATOM 744 C C . ASN A 1 96 ? -9.391 18.531 2.049 1 98.31 96 ASN A C 1
ATOM 746 O O . ASN A 1 96 ? -9.281 17.891 0.999 1 98.31 96 ASN A O 1
ATOM 750 N N . GLY A 1 97 ? -9.773 18.031 3.17 1 98 97 GLY A N 1
ATOM 751 C CA . GLY A 1 97 ? -10.492 16.766 3.09 1 98 97 GLY A CA 1
ATOM 752 C C . GLY A 1 97 ? -9.781 15.625 3.797 1 98 97 GLY A C 1
ATOM 753 O O . GLY A 1 97 ? -10.344 14.547 3.961 1 98 97 GLY A O 1
ATOM 754 N N . GLY A 1 98 ? -8.531 15.805 4.211 1 98.62 98 GLY A N 1
ATOM 755 C CA . GLY A 1 98 ? -7.883 14.812 5.051 1 98.62 98 GLY A CA 1
ATOM 756 C C . GLY A 1 98 ? -8.422 14.789 6.473 1 98.62 98 GLY A C 1
ATOM 757 O O . GLY A 1 98 ? -8.82 15.828 7 1 98.62 98 GLY A O 1
ATOM 758 N N . THR A 1 99 ? -8.406 13.664 7.035 1 98.75 99 THR A N 1
ATOM 759 C CA . THR A 1 99 ? -8.805 13.547 8.43 1 98.75 99 THR A CA 1
ATOM 760 C C . THR A 1 99 ? -7.598 13.703 9.352 1 98.75 99 THR A C 1
ATOM 762 O O . THR A 1 99 ? -6.562 13.062 9.141 1 98.75 99 THR A O 1
ATOM 765 N N . ALA A 1 100 ? -7.742 14.523 10.344 1 98.75 100 ALA A N 1
ATOM 766 C CA . ALA A 1 100 ? -6.668 14.711 11.312 1 98.75 100 ALA A CA 1
ATOM 767 C C . ALA A 1 100 ? -6.484 13.477 12.188 1 98.75 100 ALA A C 1
ATOM 769 O O . ALA A 1 100 ? -7.441 12.984 12.789 1 98.75 100 ALA A O 1
ATOM 770 N N . ILE A 1 101 ? -5.34 12.969 12.234 1 98.75 101 ILE A N 1
ATOM 771 C CA . ILE A 1 101 ? -5.031 11.812 13.078 1 98.75 101 ILE A CA 1
ATOM 772 C C . ILE A 1 101 ? -4.082 12.227 14.195 1 98.75 101 ILE A C 1
ATOM 774 O O . ILE A 1 101 ? -4.383 12.031 15.375 1 98.75 101 ILE A O 1
ATOM 778 N N . ARG A 1 102 ? -2.914 12.766 13.805 1 98.75 102 ARG A N 1
ATOM 779 C CA . ARG A 1 102 ? -1.92 13.297 14.734 1 98.75 102 ARG A CA 1
ATOM 780 C C . ARG A 1 102 ? -1.147 14.453 14.109 1 98.75 102 ARG A C 1
ATOM 782 O O . ARG A 1 102 ? -0.55 14.297 13.039 1 98.75 102 ARG A O 1
ATOM 789 N N . GLY A 1 103 ? -1.169 15.516 14.781 1 98.69 103 GLY A N 1
ATOM 790 C CA . GLY A 1 103 ? -0.422 16.656 14.289 1 98.69 103 GLY A CA 1
ATOM 791 C C . GLY A 1 103 ? 1.08 16.453 14.305 1 98.69 103 GLY A C 1
ATOM 792 O O . GLY A 1 103 ? 1.567 15.484 14.906 1 98.69 103 GLY A O 1
ATOM 793 N N . PRO A 1 104 ? 1.772 17.391 13.625 1 98.62 104 PRO A N 1
ATOM 794 C CA . PRO A 1 104 ? 3.223 17.219 13.508 1 98.62 104 PRO A CA 1
ATOM 795 C C . PRO A 1 104 ? 3.92 17.141 14.859 1 98.62 104 PRO A C 1
ATOM 797 O O . PRO A 1 104 ? 3.592 17.906 15.773 1 98.62 104 PRO A O 1
ATOM 800 N N . ALA A 1 105 ? 4.789 16.266 14.977 1 98.06 105 ALA A N 1
ATOM 801 C CA . ALA A 1 105 ? 5.582 16.078 16.188 1 98.06 105 ALA A CA 1
ATOM 802 C C . ALA A 1 105 ? 6.934 15.453 15.867 1 98.06 105 ALA A C 1
ATOM 804 O O . ALA A 1 105 ? 7.07 14.719 14.883 1 98.06 105 ALA A O 1
ATOM 805 N N . LEU A 1 106 ? 7.918 15.734 16.703 1 97.5 106 LEU A N 1
ATOM 806 C CA . LEU A 1 106 ? 9.203 15.047 16.594 1 97.5 106 LEU A CA 1
ATOM 807 C C . LEU A 1 106 ? 9.094 13.617 17.125 1 97.5 106 LEU A C 1
ATOM 809 O O . LEU A 1 106 ? 8.727 13.398 18.281 1 97.5 106 LEU A O 1
ATOM 813 N N . MET A 1 107 ? 9.414 12.719 16.281 1 96.69 107 MET A N 1
ATOM 814 C CA . MET A 1 107 ? 9.273 11.312 16.641 1 96.69 107 MET A CA 1
ATOM 815 C C . MET A 1 107 ? 10.57 10.781 17.25 1 96.69 107 MET A C 1
ATOM 817 O O . MET A 1 107 ? 11.633 11.383 17.094 1 96.69 107 MET A O 1
ATOM 821 N N . PRO A 1 108 ? 10.523 9.688 17.891 1 91.38 108 PRO A N 1
ATOM 822 C CA . PRO A 1 108 ? 11.703 9.148 18.562 1 91.38 108 PRO A CA 1
ATOM 823 C C . PRO A 1 108 ? 12.852 8.852 17.609 1 91.38 108 PRO A C 1
ATOM 825 O O . PRO A 1 108 ? 14.023 8.859 18.016 1 91.38 108 PRO A O 1
ATOM 828 N N . TRP A 1 109 ? 12.547 8.57 16.438 1 92.38 109 TRP A N 1
ATOM 829 C CA . TRP A 1 109 ? 13.586 8.211 15.477 1 92.38 109 TRP A CA 1
ATOM 830 C C . TRP A 1 109 ? 14.164 9.445 14.797 1 92.38 109 TRP A C 1
ATOM 832 O O . TRP A 1 109 ? 14.969 9.336 13.867 1 92.38 109 TRP A O 1
ATOM 842 N N . GLY A 1 110 ? 13.68 10.672 15.109 1 95 110 GLY A N 1
ATOM 843 C CA . GLY A 1 110 ? 14.375 11.898 14.75 1 95 110 GLY A CA 1
ATOM 844 C C . GLY A 1 110 ? 13.664 12.688 13.656 1 95 110 GLY A C 1
ATOM 845 O O . GLY A 1 110 ? 14.094 13.781 13.297 1 95 110 GLY A O 1
ATOM 846 N N . HIS A 1 111 ? 12.625 12.219 13.062 1 97.75 111 HIS A N 1
ATOM 847 C CA . HIS A 1 111 ? 11.883 12.922 12.016 1 97.75 111 HIS A CA 1
ATOM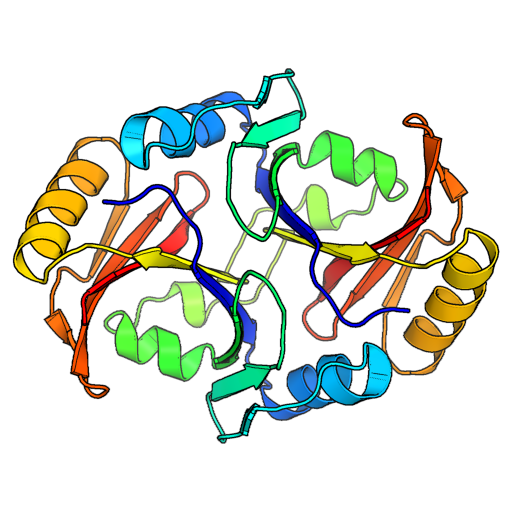 848 C C . HIS A 1 111 ? 10.695 13.68 12.594 1 97.75 111 HIS A C 1
ATOM 850 O O . HIS A 1 111 ? 10.125 13.266 13.609 1 97.75 111 HIS A O 1
ATOM 856 N N . THR A 1 112 ? 10.398 14.805 12.047 1 98.62 112 THR A N 1
ATOM 857 C CA . THR A 1 112 ? 9.086 15.406 12.266 1 98.62 112 THR A CA 1
ATOM 858 C C . THR A 1 112 ? 8.031 14.734 11.398 1 98.62 112 THR A C 1
ATOM 860 O O . THR A 1 112 ? 8.164 14.68 10.172 1 98.62 112 THR A O 1
ATOM 863 N N . VAL A 1 113 ? 7 14.203 12.039 1 98.75 113 VAL A N 1
ATOM 864 C CA . VAL A 1 113 ? 6.012 13.414 11.312 1 98.75 113 VAL A CA 1
ATOM 865 C C . VAL A 1 113 ? 4.602 13.867 11.695 1 98.75 113 VAL A C 1
ATOM 867 O O . VAL A 1 113 ? 4.352 14.234 12.844 1 98.75 113 VAL A O 1
ATOM 870 N N . ALA A 1 114 ? 3.723 13.898 10.82 1 98.81 114 ALA A N 1
ATOM 871 C CA . ALA A 1 114 ? 2.287 14.039 11.047 1 98.81 114 ALA A CA 1
ATOM 872 C C . ALA A 1 114 ? 1.514 12.922 10.344 1 98.81 114 ALA A C 1
ATOM 874 O O . ALA A 1 114 ? 1.975 12.375 9.344 1 98.81 114 ALA A O 1
ATOM 875 N N . PHE A 1 115 ? 0.386 12.578 10.914 1 98.88 115 PHE A N 1
ATOM 876 C CA . PHE A 1 115 ? -0.443 11.508 10.375 1 98.88 115 PHE A CA 1
ATOM 877 C C . PHE A 1 115 ? -1.823 12.031 9.992 1 98.88 115 PHE A C 1
ATOM 879 O O . PHE A 1 115 ? -2.404 12.844 10.719 1 98.88 115 PHE A O 1
ATOM 886 N N . PHE A 1 116 ? -2.35 11.594 8.906 1 98.88 116 PHE A N 1
ATOM 887 C CA . PHE A 1 116 ? -3.678 11.93 8.406 1 98.88 116 PHE A CA 1
ATOM 888 C C . PHE A 1 116 ? -4.324 10.727 7.738 1 98.88 116 PHE A C 1
ATOM 890 O O . PHE A 1 116 ? -3.641 9.75 7.418 1 98.88 116 PHE A O 1
ATOM 897 N N . ALA A 1 117 ? -5.613 10.773 7.539 1 98.81 117 ALA A N 1
ATOM 898 C CA . ALA A 1 117 ? -6.285 9.703 6.801 1 98.81 117 ALA A CA 1
ATOM 899 C C . ALA A 1 117 ? -6.84 10.219 5.477 1 98.81 117 ALA A C 1
ATOM 901 O O . ALA A 1 117 ? -7.352 11.336 5.402 1 98.81 117 ALA A O 1
ATOM 902 N N . ASP A 1 118 ? -6.73 9.398 4.438 1 98.75 118 ASP A N 1
ATOM 903 C CA . ASP A 1 118 ? -7.336 9.727 3.152 1 98.75 118 ASP A CA 1
ATOM 904 C C . ASP A 1 118 ? -8.836 9.445 3.168 1 98.75 118 ASP A C 1
ATOM 906 O O . ASP A 1 118 ? -9.391 9.023 4.188 1 98.75 118 ASP A O 1
ATOM 910 N N . PRO A 1 119 ? -9.555 9.664 2.117 1 98.12 119 PRO A N 1
ATOM 911 C CA . PRO A 1 119 ? -11.016 9.586 2.123 1 98.12 119 PRO A CA 1
ATOM 912 C C . PRO A 1 119 ? -11.523 8.172 2.416 1 98.12 119 PRO A C 1
ATOM 914 O O . PRO A 1 119 ? -12.695 8 2.762 1 98.12 119 PRO A O 1
ATOM 917 N N . GLU A 1 120 ? -10.672 7.121 2.262 1 97.75 120 GLU A N 1
ATOM 918 C CA . GLU A 1 120 ? -11.07 5.746 2.557 1 97.75 120 GLU A CA 1
ATOM 919 C C . GLU A 1 120 ? -10.703 5.359 3.986 1 97.75 120 GLU A C 1
ATOM 921 O O . GLU A 1 120 ? -10.992 4.242 4.426 1 97.75 120 GLU A O 1
ATOM 926 N N . GLY A 1 121 ? -10.031 6.273 4.652 1 98.06 121 GLY A N 1
ATOM 927 C CA . GLY A 1 121 ? -9.68 6.012 6.039 1 98.06 121 GLY A CA 1
ATOM 928 C C . GLY A 1 121 ? -8.297 5.406 6.199 1 98.06 121 GLY A C 1
ATOM 929 O O . GLY A 1 121 ? -7.895 5.059 7.312 1 98.06 121 GLY A O 1
ATOM 930 N N . ASN A 1 122 ? -7.566 5.191 5.133 1 98.62 122 ASN A N 1
ATOM 931 C CA . ASN A 1 122 ? -6.176 4.781 5.262 1 98.62 122 ASN A CA 1
ATOM 932 C C . ASN A 1 122 ? -5.328 5.867 5.922 1 98.62 122 ASN A C 1
ATOM 934 O O . ASN A 1 122 ? -5.324 7.012 5.473 1 98.62 122 ASN A O 1
ATOM 938 N N . ILE A 1 123 ? -4.613 5.484 6.926 1 98.88 123 ILE A N 1
ATOM 939 C CA . ILE A 1 123 ? -3.805 6.465 7.641 1 98.88 123 ILE A CA 1
ATOM 940 C C . ILE A 1 123 ? -2.389 6.484 7.066 1 98.88 123 ILE A C 1
ATOM 942 O O . ILE A 1 123 ? -1.737 5.441 6.977 1 98.88 123 ILE A O 1
ATOM 946 N N . HIS A 1 124 ? -1.968 7.625 6.617 1 98.81 124 HIS A N 1
ATOM 947 C CA . HIS A 1 124 ? -0.655 7.867 6.027 1 98.81 124 HIS A CA 1
ATOM 948 C C . HIS A 1 124 ? 0.114 8.922 6.812 1 98.81 124 HIS A C 1
ATOM 950 O O . HIS A 1 124 ? -0.402 9.477 7.785 1 98.81 124 HIS A O 1
ATOM 956 N N . SER A 1 125 ? 1.364 9.125 6.367 1 98.75 125 SER A N 1
ATOM 957 C CA . SER A 1 125 ? 2.16 10.117 7.09 1 98.75 125 SER A CA 1
ATOM 958 C C . SER A 1 125 ? 2.912 11.031 6.133 1 98.75 125 SER A C 1
ATOM 960 O O . SER A 1 125 ? 3.195 10.648 4.996 1 98.75 125 SER A O 1
ATOM 962 N N . ILE A 1 126 ? 3.109 12.227 6.52 1 98.75 126 ILE A N 1
ATOM 963 C CA . ILE A 1 126 ? 4.078 13.156 5.941 1 98.75 126 ILE A CA 1
ATOM 964 C C . ILE A 1 126 ? 5.227 13.383 6.922 1 98.75 126 ILE A C 1
ATOM 966 O O . ILE A 1 126 ? 5.023 13.359 8.141 1 98.75 126 ILE A O 1
ATOM 970 N N . TYR A 1 127 ? 6.395 13.578 6.355 1 98.5 127 TYR A N 1
ATOM 971 C CA . TYR A 1 127 ? 7.52 13.633 7.281 1 98.5 127 TYR A CA 1
ATOM 972 C C . TYR A 1 127 ? 8.656 14.477 6.711 1 98.5 127 TYR A C 1
ATOM 974 O O . TYR A 1 127 ? 8.695 14.742 5.508 1 98.5 127 TYR A O 1
ATOM 982 N N . ALA A 1 128 ? 9.539 14.93 7.578 1 98.25 128 ALA A N 1
ATOM 983 C CA . ALA A 1 128 ? 10.797 15.594 7.246 1 98.25 128 ALA A CA 1
ATOM 984 C C . ALA A 1 128 ? 11.906 15.172 8.203 1 98.25 128 ALA A C 1
ATOM 986 O O . ALA A 1 128 ? 11.664 14.953 9.391 1 98.25 128 ALA A O 1
ATOM 987 N N . GLU A 1 129 ? 13.039 15.102 7.668 1 93.38 129 GLU A N 1
ATOM 988 C CA . GLU A 1 129 ? 14.211 14.766 8.477 1 93.38 129 GLU A CA 1
ATOM 989 C C . GLU A 1 129 ? 14.75 15.992 9.203 1 93.38 129 GLU A C 1
ATOM 991 O O . GLU A 1 129 ? 14.609 17.125 8.719 1 93.38 129 GLU A O 1
ATOM 996 N N . MET B 1 1 ? 4.781 20.047 0.036 1 81.88 1 MET B N 1
ATOM 997 C CA . MET B 1 1 ? 4.996 18.609 0.05 1 81.88 1 MET B CA 1
ATOM 998 C C . MET B 1 1 ? 5.344 18.094 -1.344 1 81.88 1 MET B C 1
ATOM 1000 O O . MET B 1 1 ? 4.859 18.625 -2.344 1 81.88 1 MET B O 1
ATOM 1004 N N . LYS B 1 2 ? 6.383 17.297 -1.418 1 84 2 LYS B N 1
ATOM 1005 C CA . LYS B 1 2 ? 6.68 16.672 -2.709 1 84 2 LYS B CA 1
ATOM 1006 C C . LYS B 1 2 ? 5.754 15.492 -2.98 1 84 2 LYS B C 1
ATOM 1008 O O . LYS B 1 2 ? 5.609 14.602 -2.141 1 84 2 LYS B O 1
ATOM 1013 N N . ALA B 1 3 ? 5.066 15.531 -4.098 1 93.69 3 ALA B N 1
ATOM 1014 C CA . ALA B 1 3 ? 4.191 14.43 -4.484 1 93.69 3 ALA B CA 1
ATOM 1015 C C . ALA B 1 3 ? 5.004 13.195 -4.875 1 93.69 3 ALA B C 1
ATOM 1017 O O . ALA B 1 3 ? 5.316 13 -6.051 1 93.69 3 ALA B O 1
ATOM 1018 N N . GLN B 1 4 ? 5.312 12.461 -3.945 1 96.44 4 GLN B N 1
ATOM 1019 C CA . GLN B 1 4 ? 6.098 11.242 -4.098 1 96.44 4 GLN B CA 1
ATOM 1020 C C . GLN B 1 4 ? 5.879 10.289 -2.92 1 96.44 4 GLN B C 1
ATOM 1022 O O . GLN B 1 4 ? 5.812 10.727 -1.769 1 96.44 4 GLN B O 1
ATOM 1027 N N . VAL B 1 5 ? 5.75 9.07 -3.217 1 98 5 VAL B N 1
ATOM 1028 C CA . VAL B 1 5 ? 5.762 8.062 -2.16 1 98 5 VAL B CA 1
ATOM 1029 C C . VAL B 1 5 ? 7.191 7.578 -1.923 1 98 5 VAL B C 1
ATOM 1031 O O . VAL B 1 5 ? 7.871 7.148 -2.857 1 98 5 VAL B O 1
ATOM 1034 N N . THR B 1 6 ? 7.641 7.602 -0.701 1 97 6 THR B N 1
ATOM 1035 C CA . THR B 1 6 ? 9.016 7.195 -0.442 1 97 6 THR B CA 1
ATOM 1036 C C . THR B 1 6 ? 9.055 5.891 0.352 1 97 6 THR B C 1
ATOM 1038 O O . THR B 1 6 ? 10.055 5.176 0.335 1 97 6 THR B O 1
ATOM 1041 N N . VAL B 1 7 ? 8.008 5.621 1.101 1 97.31 7 VAL B N 1
ATOM 1042 C CA . VAL B 1 7 ? 7.93 4.395 1.885 1 97.31 7 VAL B CA 1
ATOM 1043 C C . VAL B 1 7 ? 6.527 3.801 1.78 1 97.31 7 VAL B C 1
ATOM 1045 O O . VAL B 1 7 ? 5.531 4.527 1.827 1 97.31 7 VAL B O 1
ATOM 1048 N N . ILE B 1 8 ? 6.438 2.559 1.605 1 98.5 8 ILE B N 1
ATOM 1049 C CA . ILE B 1 8 ? 5.234 1.748 1.777 1 98.5 8 ILE B CA 1
ATOM 1050 C C . ILE B 1 8 ? 5.398 0.837 2.992 1 98.5 8 ILE B C 1
ATOM 1052 O O . ILE B 1 8 ? 6.344 0.051 3.062 1 98.5 8 ILE B O 1
ATOM 1056 N N . THR B 1 9 ? 4.543 0.934 3.861 1 98.81 9 THR B N 1
ATOM 1057 C CA . THR B 1 9 ? 4.586 0.088 5.051 1 98.81 9 THR B CA 1
ATOM 1058 C C . THR B 1 9 ? 3.342 -0.791 5.133 1 98.81 9 THR B C 1
ATOM 1060 O O . THR B 1 9 ? 2.219 -0.285 5.133 1 98.81 9 THR B O 1
ATOM 1063 N N . LEU B 1 10 ? 3.533 -2.055 5.148 1 98.88 10 LEU B N 1
ATOM 1064 C CA . LEU B 1 10 ? 2.453 -2.988 5.449 1 98.88 10 LEU B CA 1
ATOM 1065 C C . LEU B 1 10 ? 2.281 -3.154 6.957 1 98.88 10 LEU B C 1
ATOM 1067 O O . LEU B 1 10 ? 3.266 -3.275 7.688 1 98.88 10 LEU B O 1
ATOM 1071 N N . LEU B 1 11 ? 1.078 -3.133 7.367 1 98.81 11 LEU B N 1
ATOM 1072 C CA . LEU B 1 11 ? 0.774 -3.236 8.789 1 98.81 11 LEU B CA 1
ATOM 1073 C C . LEU B 1 11 ? 0.31 -4.645 9.148 1 98.81 11 LEU B C 1
ATOM 1075 O O . LEU B 1 11 ? -0.453 -5.258 8.398 1 98.81 11 LEU B O 1
ATOM 1079 N N . THR B 1 12 ? 0.735 -5.152 10.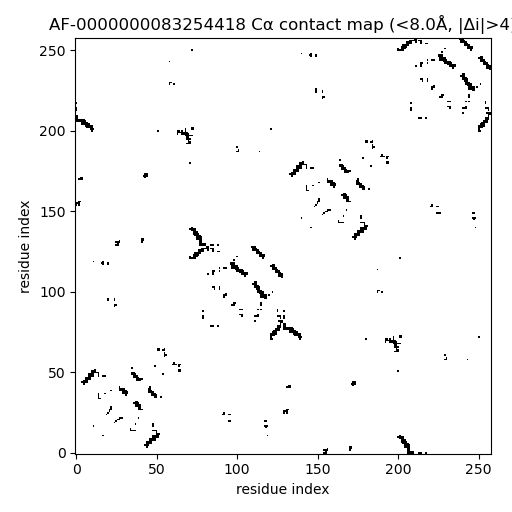289 1 98.69 12 THR B N 1
ATOM 1080 C CA . THR B 1 12 ? 0.397 -6.516 10.672 1 98.69 12 THR B CA 1
ATOM 1081 C C . THR B 1 12 ? 0.467 -6.684 12.188 1 98.69 12 THR B C 1
ATOM 1083 O O . THR B 1 12 ? 1.128 -5.898 12.875 1 98.69 12 THR B O 1
ATOM 1086 N N . ASN B 1 13 ? -0.244 -7.66 12.695 1 97.5 13 ASN B N 1
ATOM 1087 C CA . ASN B 1 13 ? -0.121 -8.055 14.094 1 97.5 13 ASN B CA 1
ATOM 1088 C C . ASN B 1 13 ? 0.989 -9.078 14.297 1 97.5 13 ASN B C 1
ATOM 1090 O O . ASN B 1 13 ? 1.37 -9.383 15.43 1 97.5 13 ASN B O 1
ATOM 1094 N N . ASP B 1 14 ? 1.511 -9.656 13.227 1 98.12 14 ASP B N 1
ATOM 1095 C CA . ASP B 1 14 ? 2.527 -10.703 13.266 1 98.12 14 ASP B CA 1
ATOM 1096 C C . ASP B 1 14 ? 3.684 -10.383 12.328 1 98.12 14 ASP B C 1
ATOM 1098 O O . ASP B 1 14 ? 3.797 -10.977 11.25 1 98.12 14 ASP B O 1
ATOM 1102 N N . VAL B 1 15 ? 4.625 -9.531 12.828 1 98.69 15 VAL B N 1
ATOM 1103 C CA . VAL B 1 15 ? 5.707 -9 12.008 1 98.69 15 VAL B CA 1
ATOM 1104 C C . VAL B 1 15 ? 6.605 -10.148 11.539 1 98.69 15 VAL B C 1
ATOM 1106 O O . VAL B 1 15 ? 6.91 -10.258 10.352 1 98.69 15 VAL B O 1
ATOM 1109 N N . PRO B 1 16 ? 6.984 -11.102 12.383 1 98.44 16 PRO B N 1
ATOM 1110 C CA . PRO B 1 16 ? 7.848 -12.195 11.922 1 98.44 16 PRO B CA 1
ATOM 1111 C C . PRO B 1 16 ? 7.211 -13.031 10.812 1 98.44 16 PRO B C 1
ATOM 1113 O O . PRO B 1 16 ? 7.883 -13.383 9.844 1 98.44 16 PRO B O 1
ATOM 1116 N N . ARG B 1 17 ? 5.93 -13.367 10.984 1 98.25 17 ARG B N 1
ATOM 1117 C CA . ARG B 1 17 ? 5.25 -14.172 9.977 1 98.25 17 ARG B CA 1
ATOM 1118 C C . ARG B 1 17 ? 5.195 -13.453 8.633 1 98.25 17 ARG B C 1
ATOM 1120 O O . ARG B 1 17 ? 5.492 -14.047 7.594 1 98.25 17 ARG B O 1
ATOM 1127 N N . MET B 1 18 ? 4.844 -12.195 8.664 1 98.62 18 MET B N 1
ATOM 1128 C CA . MET B 1 18 ? 4.793 -11.398 7.445 1 98.62 18 MET B CA 1
ATOM 1129 C C . MET B 1 18 ? 6.184 -11.25 6.832 1 98.62 18 MET B C 1
ATOM 1131 O O . MET B 1 18 ? 6.344 -11.375 5.617 1 98.62 18 MET B O 1
ATOM 1135 N N . THR B 1 19 ? 7.156 -11.031 7.664 1 98.62 19 THR B N 1
ATOM 1136 C CA . THR B 1 19 ? 8.531 -10.883 7.203 1 98.62 19 THR B CA 1
ATOM 1137 C C . THR B 1 19 ? 9.008 -12.156 6.504 1 98.62 19 THR B C 1
ATOM 1139 O O . THR B 1 19 ? 9.594 -12.094 5.422 1 98.62 19 THR B O 1
ATOM 1142 N N . ARG B 1 20 ? 8.75 -13.273 7.059 1 98.31 20 ARG B N 1
ATOM 1143 C CA . ARG B 1 20 ? 9.141 -14.547 6.465 1 98.31 20 ARG B CA 1
ATOM 1144 C C . ARG B 1 20 ? 8.531 -14.719 5.078 1 98.31 20 ARG B C 1
ATOM 1146 O O . ARG B 1 20 ? 9.203 -15.18 4.152 1 98.31 20 ARG B O 1
ATOM 1153 N N . PHE B 1 21 ? 7.332 -14.352 4.977 1 98.75 21 PHE B N 1
ATOM 1154 C CA . PHE B 1 21 ? 6.652 -14.492 3.693 1 98.75 21 PHE B CA 1
ATOM 1155 C C . PHE B 1 21 ? 7.309 -13.609 2.635 1 98.75 21 PHE B C 1
ATOM 1157 O O . PHE B 1 21 ? 7.656 -14.094 1.554 1 98.75 21 PHE B O 1
ATOM 1164 N N . TYR B 1 22 ? 7.508 -12.344 2.932 1 98.75 22 TYR B N 1
ATOM 1165 C CA . TYR B 1 22 ? 8.047 -11.414 1.944 1 98.75 22 TYR B CA 1
ATOM 1166 C C . TYR B 1 22 ? 9.523 -11.688 1.687 1 98.75 22 TYR B C 1
ATOM 1168 O O . TYR B 1 22 ? 9.992 -11.562 0.553 1 98.75 22 TYR B O 1
ATOM 1176 N N . ARG B 1 23 ? 10.211 -12.055 2.67 1 98.19 23 ARG B N 1
ATOM 1177 C CA . ARG B 1 23 ? 11.633 -12.336 2.525 1 98.19 23 ARG B CA 1
ATOM 1178 C C . ARG B 1 23 ? 11.867 -13.672 1.829 1 98.19 23 ARG B C 1
ATOM 1180 O O . ARG B 1 23 ? 12.586 -13.734 0.83 1 98.19 23 ARG B O 1
ATOM 1187 N N . ASP B 1 24 ? 11.25 -14.75 2.273 1 98.12 24 ASP B N 1
ATOM 1188 C CA . ASP B 1 24 ? 11.586 -16.109 1.857 1 98.12 24 ASP B CA 1
ATOM 1189 C C . ASP B 1 24 ? 10.766 -16.531 0.646 1 98.12 24 ASP B C 1
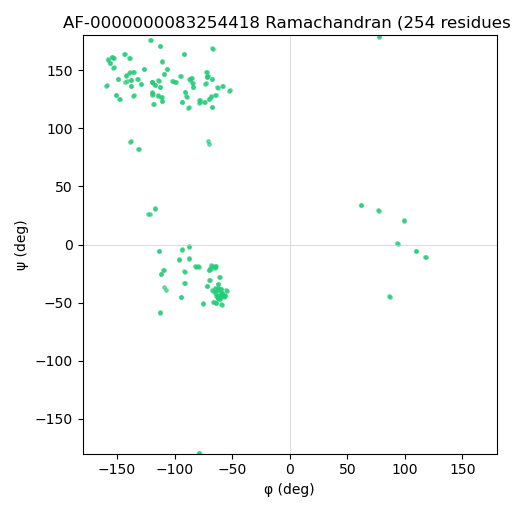ATOM 1191 O O . ASP B 1 24 ? 11.227 -17.312 -0.181 1 98.12 24 ASP B O 1
ATOM 1195 N N . VAL B 1 25 ? 9.547 -16.062 0.552 1 98.31 25 VAL B N 1
ATOM 1196 C CA . VAL B 1 25 ? 8.656 -16.516 -0.516 1 98.31 25 VAL B CA 1
ATOM 1197 C C . VAL B 1 25 ? 8.734 -15.547 -1.694 1 98.31 25 VAL B C 1
ATOM 1199 O O . VAL B 1 25 ? 8.898 -15.969 -2.842 1 98.31 25 VAL B O 1
ATOM 1202 N N . LEU B 1 26 ? 8.695 -14.234 -1.408 1 98.31 26 LEU B N 1
ATOM 1203 C CA . LEU B 1 26 ? 8.719 -13.25 -2.486 1 98.31 26 LEU B CA 1
ATOM 1204 C C . LEU B 1 26 ? 10.148 -12.828 -2.811 1 98.31 26 LEU B C 1
ATOM 1206 O O . LEU B 1 26 ? 10.398 -12.25 -3.869 1 98.31 26 LEU B O 1
ATOM 1210 N N . GLY B 1 27 ? 11.055 -12.992 -1.826 1 97.81 27 GLY B N 1
ATOM 1211 C CA . GLY B 1 27 ? 12.469 -12.852 -2.154 1 97.81 27 GLY B CA 1
ATOM 1212 C C . GLY B 1 27 ? 13.039 -11.5 -1.788 1 97.81 27 GLY B C 1
ATOM 1213 O O . GLY B 1 27 ? 14.078 -11.094 -2.316 1 97.81 27 GLY B O 1
ATOM 1214 N N . PHE B 1 28 ? 12.398 -10.773 -0.887 1 98.25 28 PHE B N 1
ATOM 1215 C CA . PHE B 1 28 ? 12.898 -9.461 -0.484 1 98.25 28 PHE B CA 1
ATOM 1216 C C . PHE B 1 28 ? 13.898 -9.594 0.657 1 98.25 28 PHE B C 1
ATOM 1218 O O . PHE B 1 28 ? 13.523 -9.953 1.777 1 98.25 28 PHE B O 1
ATOM 1225 N N . PRO B 1 29 ? 15.164 -9.164 0.439 1 97.56 29 PRO B N 1
ATOM 1226 C CA . PRO B 1 29 ? 16.109 -9.188 1.558 1 97.56 29 PRO B CA 1
ATOM 1227 C C . PRO B 1 29 ? 15.812 -8.117 2.604 1 97.56 29 PRO B C 1
ATOM 1229 O O . PRO B 1 29 ? 15.422 -7 2.256 1 97.56 29 PRO B O 1
ATOM 1232 N N . THR B 1 30 ? 16.062 -8.453 3.889 1 97.81 30 THR B N 1
ATOM 1233 C CA . THR B 1 30 ? 15.859 -7.48 4.957 1 97.81 30 THR B CA 1
ATOM 1234 C C . THR B 1 30 ? 17.078 -6.582 5.109 1 97.81 30 THR B C 1
ATOM 1236 O O . THR B 1 30 ? 18.219 -7.043 5 1 97.81 30 THR B O 1
ATOM 1239 N N . ILE B 1 31 ? 16.875 -5.336 5.309 1 97.25 31 ILE B N 1
ATOM 1240 C CA . ILE B 1 31 ? 17.969 -4.41 5.602 1 97.25 31 ILE B CA 1
ATOM 1241 C C . ILE B 1 31 ? 17.891 -3.973 7.062 1 97.25 31 ILE B C 1
ATOM 1243 O O . ILE B 1 31 ? 18.922 -3.713 7.695 1 97.25 31 ILE B O 1
ATOM 1247 N N . VAL B 1 32 ? 16.703 -3.779 7.617 1 97 32 VAL B N 1
ATOM 1248 C CA . VAL B 1 32 ? 16.406 -3.576 9.031 1 97 32 VAL B CA 1
ATOM 1249 C C . VAL B 1 32 ? 15.469 -4.68 9.523 1 97 32 VAL B C 1
ATOM 1251 O O . VAL B 1 32 ? 14.484 -5.016 8.852 1 97 32 VAL B O 1
ATOM 1254 N N . ASP B 1 33 ? 15.812 -5.238 10.578 1 97.19 33 ASP B N 1
ATOM 1255 C CA . ASP B 1 33 ? 15.023 -6.352 11.102 1 97.19 33 ASP B CA 1
ATOM 1256 C C . ASP B 1 33 ? 14.883 -6.254 12.617 1 97.19 33 ASP B C 1
ATOM 1258 O O . ASP B 1 33 ? 15.719 -6.77 13.359 1 97.19 33 ASP B O 1
ATOM 1262 N N . SER B 1 34 ? 13.891 -5.57 12.961 1 96 34 SER B N 1
ATOM 1263 C CA . SER B 1 34 ? 13.562 -5.445 14.375 1 96 34 SER B CA 1
ATOM 1264 C C . SER B 1 34 ? 12.25 -6.148 14.703 1 96 34 SER B C 1
ATOM 1266 O O . SER B 1 34 ? 11.555 -6.633 13.805 1 96 34 SER B O 1
ATOM 1268 N N . GLU B 1 35 ? 11.961 -6.25 15.945 1 96.25 35 GLU B N 1
ATOM 1269 C CA . GLU B 1 35 ? 10.789 -6.992 16.406 1 96.25 35 GLU B CA 1
ATOM 1270 C C . GLU B 1 35 ? 9.5 -6.379 15.875 1 96.25 35 GLU B C 1
ATOM 1272 O O . GLU B 1 35 ? 8.562 -7.098 15.523 1 96.25 35 GLU B O 1
ATOM 1277 N N . GLU B 1 36 ? 9.492 -5.074 15.812 1 97.69 36 GLU B N 1
ATOM 1278 C CA . GLU B 1 36 ? 8.234 -4.398 15.508 1 97.69 36 GLU B CA 1
ATOM 1279 C C . GLU B 1 36 ? 8.305 -3.703 14.148 1 97.69 36 GLU B C 1
ATOM 1281 O O . GLU B 1 36 ? 7.312 -3.143 13.688 1 97.69 36 GLU B O 1
ATOM 1286 N N . TYR B 1 37 ? 9.477 -3.719 13.539 1 98.06 37 TYR B N 1
ATOM 1287 C CA . TYR B 1 37 ? 9.672 -2.988 12.289 1 98.06 37 TYR B CA 1
ATOM 1288 C C . TYR B 1 37 ? 10.734 -3.658 11.43 1 98.06 37 TYR B C 1
ATOM 1290 O O . TYR B 1 37 ? 11.844 -3.939 11.898 1 98.06 37 TYR B O 1
ATOM 1298 N N . VAL B 1 38 ? 10.398 -3.914 10.18 1 98.69 38 VAL B N 1
ATOM 1299 C CA . VAL B 1 38 ? 11.305 -4.516 9.203 1 98.69 38 VAL B CA 1
ATOM 1300 C C . VAL B 1 38 ? 11.32 -3.674 7.93 1 98.69 38 VAL B C 1
ATOM 1302 O O . VAL B 1 38 ? 10.281 -3.203 7.473 1 98.69 38 VAL B O 1
ATOM 1305 N N . GLU B 1 39 ? 12.445 -3.479 7.379 1 98.5 39 GLU B N 1
ATOM 1306 C CA . GLU B 1 39 ? 12.594 -2.85 6.07 1 98.5 39 GLU B CA 1
ATOM 1307 C C . GLU B 1 39 ? 13.273 -3.793 5.078 1 98.5 39 GLU B C 1
ATOM 1309 O O . GLU B 1 39 ? 14.227 -4.484 5.43 1 98.5 39 GLU B O 1
ATOM 1314 N N . PHE B 1 40 ? 12.789 -3.791 3.865 1 98.56 40 PHE B N 1
ATOM 1315 C CA . PHE B 1 40 ? 13.32 -4.648 2.812 1 98.56 40 PHE B CA 1
ATOM 1316 C C . PHE B 1 40 ? 14.125 -3.838 1.806 1 98.56 40 PHE B C 1
ATOM 1318 O O . PHE B 1 40 ? 13.867 -2.648 1.61 1 98.56 40 PHE B O 1
ATOM 1325 N N . ALA B 1 41 ? 15.109 -4.543 1.216 1 96.56 41 ALA B N 1
ATOM 1326 C CA . ALA B 1 41 ? 15.758 -3.965 0.045 1 96.56 41 ALA B CA 1
ATOM 1327 C C . ALA B 1 41 ? 14.805 -3.895 -1.141 1 96.56 41 ALA B C 1
ATOM 1329 O O . ALA B 1 41 ? 14.219 -4.906 -1.538 1 96.56 41 ALA B O 1
ATOM 1330 N N . ASN B 1 42 ? 14.531 -2.746 -1.616 1 96.5 42 ASN B N 1
ATOM 1331 C CA . ASN B 1 42 ? 13.664 -2.49 -2.762 1 96.5 42 ASN B CA 1
ATOM 1332 C C . ASN B 1 42 ? 14.102 -1.248 -3.531 1 96.5 42 ASN B C 1
ATOM 1334 O O . ASN B 1 42 ? 14.578 -0.281 -2.938 1 96.5 42 ASN B O 1
ATOM 1338 N N . SER B 1 43 ? 14 -1.302 -4.812 1 93.19 43 SER B N 1
ATOM 1339 C CA . SER B 1 43 ? 14.391 -0.165 -5.637 1 93.19 43 SER B CA 1
ATOM 1340 C C . SER B 1 43 ? 13.242 0.824 -5.801 1 93.19 43 SER B C 1
ATOM 1342 O O . SER B 1 43 ? 12.086 0.421 -5.941 1 93.19 43 SER B O 1
ATOM 1344 N N . GLY B 1 44 ? 13.586 2.168 -5.793 1 93.56 44 GLY B N 1
ATOM 1345 C CA . GLY B 1 44 ? 12.633 3.217 -6.109 1 93.56 44 GLY B CA 1
ATOM 1346 C C . GLY B 1 44 ? 11.828 3.674 -4.91 1 93.56 44 GLY B C 1
ATOM 1347 O O . GLY B 1 44 ? 11.594 4.871 -4.73 1 93.56 44 GLY B O 1
ATOM 1348 N N . VAL B 1 45 ? 11.336 2.721 -4.102 1 96.44 45 VAL B N 1
ATOM 1349 C CA . VAL B 1 45 ? 10.547 3.01 -2.908 1 96.44 45 VAL B CA 1
ATOM 1350 C C . VAL B 1 45 ? 10.898 2.018 -1.804 1 96.44 45 VAL B C 1
ATOM 1352 O O . VAL B 1 45 ? 11.148 0.84 -2.074 1 96.44 45 VAL B O 1
ATOM 1355 N N . ARG B 1 46 ? 10.969 2.512 -0.637 1 96.56 46 ARG B N 1
ATOM 1356 C CA . ARG B 1 46 ? 11.219 1.603 0.475 1 96.56 46 ARG B CA 1
ATOM 1357 C C . ARG B 1 46 ? 9.992 0.757 0.788 1 96.56 46 ARG B C 1
ATOM 1359 O O . ARG B 1 46 ? 8.867 1.258 0.763 1 96.56 46 ARG B O 1
ATOM 1366 N N . LEU B 1 47 ? 10.148 -0.478 1.059 1 98.44 47 LEU B N 1
ATOM 1367 C CA . LEU B 1 47 ? 9.117 -1.405 1.511 1 98.44 47 LEU B CA 1
ATOM 1368 C C . LEU B 1 47 ? 9.367 -1.839 2.951 1 98.44 47 LEU B C 1
ATOM 1370 O O . LEU B 1 47 ? 10.469 -2.273 3.287 1 98.44 47 LEU B O 1
ATOM 1374 N N . SER B 1 48 ? 8.375 -1.689 3.793 1 98.75 48 SER B N 1
ATOM 1375 C CA . SER B 1 48 ? 8.562 -2.039 5.195 1 98.75 48 SER B CA 1
ATOM 1376 C C . SER B 1 48 ? 7.344 -2.76 5.758 1 98.75 48 SER B C 1
ATOM 1378 O O . SER B 1 48 ? 6.281 -2.77 5.137 1 98.75 48 SER B O 1
ATOM 1380 N N . ILE B 1 49 ? 7.535 -3.443 6.82 1 98.81 49 ILE B N 1
ATOM 1381 C CA . ILE B 1 49 ? 6.496 -4.027 7.664 1 98.81 49 ILE B CA 1
ATOM 1382 C C . ILE B 1 49 ? 6.551 -3.395 9.055 1 98.81 49 ILE B C 1
ATOM 1384 O O . ILE B 1 49 ? 7.633 -3.186 9.609 1 98.81 49 ILE B O 1
ATOM 1388 N N . CYS B 1 50 ? 5.449 -3.076 9.609 1 98.81 50 CYS B N 1
ATOM 1389 C CA . CYS B 1 50 ? 5.367 -2.506 10.945 1 98.81 50 CYS B CA 1
ATOM 1390 C C . CYS B 1 50 ? 4.223 -3.127 11.734 1 98.81 50 CYS B C 1
ATOM 1392 O O . CYS B 1 50 ? 3.158 -3.404 11.18 1 98.81 50 CYS B O 1
ATOM 1394 N N . SER B 1 51 ? 4.473 -3.33 12.977 1 98.75 51 SER B N 1
ATOM 1395 C CA . SER B 1 51 ? 3.391 -3.832 13.82 1 98.75 51 SER B CA 1
ATOM 1396 C C . SER B 1 51 ? 2.287 -2.793 13.984 1 98.75 51 SER B C 1
ATOM 1398 O O . SER B 1 51 ? 2.566 -1.598 14.102 1 98.75 51 SER B O 1
ATOM 1400 N N . LYS B 1 52 ? 1.103 -3.279 14.008 1 98.62 52 LYS B N 1
ATOM 1401 C CA . LYS B 1 52 ? -0.032 -2.393 14.25 1 98.62 52 LYS B CA 1
ATOM 1402 C C . LYS B 1 52 ? 0.063 -1.747 15.633 1 98.62 52 LYS B C 1
ATOM 1404 O O . LYS B 1 52 ? -0.323 -0.589 15.805 1 98.62 52 LYS B O 1
ATOM 1409 N N . SER B 1 53 ? 0.598 -2.453 16.594 1 98 53 SER B N 1
ATOM 1410 C CA . SER B 1 53 ? 0.765 -1.925 17.938 1 98 53 SER B CA 1
ATOM 1411 C C . SER B 1 53 ? 1.697 -0.717 17.953 1 98 53 SER B C 1
ATOM 1413 O O . SER B 1 53 ? 1.402 0.297 18.578 1 98 53 SER B O 1
ATOM 1415 N N . LEU B 1 54 ? 2.803 -0.825 17.281 1 97.88 54 LEU B N 1
ATOM 1416 C CA . LEU B 1 54 ? 3.748 0.283 17.203 1 97.88 54 LEU B CA 1
ATOM 1417 C C . LEU B 1 54 ? 3.117 1.49 16.531 1 97.88 54 LEU B C 1
ATOM 1419 O O . LEU B 1 54 ? 3.271 2.623 16.984 1 97.88 54 LEU B O 1
ATOM 1423 N N . MET B 1 55 ? 2.418 1.266 15.43 1 98.44 55 MET B N 1
ATOM 1424 C CA . MET B 1 55 ? 1.789 2.369 14.711 1 98.44 55 MET B CA 1
ATOM 1425 C C . MET B 1 55 ? 0.695 3.016 15.555 1 98.44 55 MET B C 1
ATOM 1427 O O . MET B 1 55 ? 0.496 4.23 15.492 1 98.44 55 MET B O 1
ATOM 1431 N N . ALA B 1 56 ? -0.043 2.162 16.297 1 98.31 56 ALA B N 1
ATOM 1432 C CA . ALA B 1 56 ? -1.022 2.711 17.219 1 98.31 56 ALA B CA 1
ATOM 1433 C C . ALA B 1 56 ? -0.363 3.678 18.203 1 98.31 56 ALA B C 1
ATOM 1435 O O . ALA B 1 56 ? -0.877 4.773 18.453 1 98.31 56 ALA B O 1
ATOM 1436 N N . ALA B 1 57 ? 0.761 3.291 18.703 1 97.12 57 ALA B N 1
ATOM 1437 C CA . ALA B 1 57 ? 1.492 4.145 19.641 1 97.12 57 ALA B CA 1
ATOM 1438 C C . ALA B 1 57 ? 1.908 5.453 18.969 1 97.12 57 ALA B C 1
ATOM 1440 O O . ALA B 1 57 ? 1.836 6.52 19.594 1 97.12 57 ALA B O 1
ATOM 1441 N N . ASN B 1 58 ? 2.326 5.375 17.703 1 97.31 58 ASN B N 1
ATOM 1442 C CA . ASN B 1 58 ? 2.762 6.547 16.938 1 97.31 58 ASN B CA 1
ATOM 1443 C C . ASN B 1 58 ? 1.596 7.488 16.641 1 97.31 58 ASN B C 1
ATOM 1445 O O . ASN B 1 58 ? 1.805 8.648 16.297 1 97.31 58 ASN B O 1
ATOM 1449 N N . THR B 1 59 ? 0.388 6.969 16.703 1 97.81 59 THR B N 1
ATOM 1450 C CA . THR B 1 59 ? -0.791 7.746 16.328 1 97.81 59 THR B CA 1
ATOM 1451 C C . THR B 1 59 ? -1.713 7.93 17.531 1 97.81 59 THR B C 1
ATOM 1453 O O . THR B 1 59 ? -2.938 7.902 17.391 1 97.81 59 THR B O 1
ATOM 1456 N N . ASN B 1 60 ? -1.166 7.98 18.703 1 95.62 60 ASN B N 1
ATOM 1457 C CA . ASN B 1 60 ? -1.866 8.273 19.953 1 95.62 60 ASN B CA 1
ATOM 1458 C C . ASN B 1 60 ? -2.938 7.227 20.25 1 95.62 60 ASN B C 1
ATOM 1460 O O . ASN B 1 60 ? -4.039 7.566 20.672 1 95.62 60 ASN B O 1
ATOM 1464 N N . GLY B 1 61 ? -2.678 5.992 19.875 1 97.5 61 GLY B N 1
ATOM 1465 C CA . GLY B 1 61 ? -3.576 4.895 20.203 1 97.5 61 GLY B CA 1
ATOM 1466 C C . GLY B 1 61 ? -4.805 4.848 19.312 1 97.5 61 GLY B C 1
ATOM 1467 O O . GLY B 1 61 ? -5.891 4.477 19.766 1 97.5 61 GLY B O 1
ATOM 1468 N N . HIS B 1 62 ? -4.711 5.316 18.062 1 98.12 62 HIS B N 1
ATOM 1469 C CA . HIS B 1 62 ? -5.871 5.324 17.188 1 98.12 62 HIS B CA 1
ATOM 1470 C C . HIS B 1 62 ? -6.52 3.945 17.109 1 98.12 62 HIS B C 1
ATOM 1472 O O . HIS B 1 62 ? -5.84 2.949 16.844 1 98.12 62 HIS B O 1
ATOM 1478 N N . PRO B 1 63 ? -7.789 3.838 17.25 1 97.81 63 PRO B N 1
ATOM 1479 C CA . PRO B 1 63 ? -8.461 2.551 17.438 1 97.81 63 PRO B CA 1
ATOM 1480 C C . PRO B 1 63 ? -8.445 1.687 16.172 1 97.81 63 PRO B C 1
ATOM 1482 O O . PRO B 1 63 ? -8.586 0.463 16.25 1 97.81 63 PRO B O 1
ATOM 1485 N N . SER B 1 64 ? -8.273 2.229 14.992 1 98.12 64 SER B N 1
ATOM 1486 C CA . SER B 1 64 ? -8.328 1.464 13.75 1 98.12 64 SER B CA 1
ATOM 1487 C C . SER B 1 64 ? -7.191 0.45 13.68 1 98.12 64 SER B C 1
ATOM 1489 O O . SER B 1 64 ? -7.254 -0.512 12.914 1 98.12 64 SER B O 1
ATOM 1491 N N . TYR B 1 65 ? -6.16 0.638 14.438 1 98.44 65 TYR B N 1
ATOM 1492 C CA . TYR B 1 65 ? -5.035 -0.287 14.43 1 98.44 65 TYR B CA 1
ATOM 1493 C C . TYR B 1 65 ? -5.344 -1.537 15.242 1 98.44 65 TYR B C 1
ATOM 1495 O O . TYR B 1 65 ? -4.652 -2.551 15.125 1 98.44 65 TYR B O 1
ATOM 1503 N N . SER B 1 66 ? -6.297 -1.448 16.094 1 97.38 66 SER B N 1
ATOM 1504 C CA . SER B 1 66 ? -6.699 -2.592 16.906 1 97.38 66 SER B CA 1
ATOM 1505 C C . SER B 1 66 ? -7.887 -3.318 16.281 1 97.38 66 SER B C 1
ATOM 1507 O O . SER B 1 66 ? -8.258 -4.406 16.734 1 97.38 66 SER B O 1
ATOM 1509 N N . GLU B 1 67 ? -8.492 -2.693 15.328 1 97.19 67 GLU B N 1
ATOM 1510 C CA . GLU B 1 67 ? -9.617 -3.324 14.633 1 97.19 67 GLU B CA 1
ATOM 1511 C C . GLU B 1 67 ? -9.133 -4.449 13.727 1 97.19 67 GLU B C 1
ATOM 1513 O O . GLU B 1 67 ? -8.086 -4.336 13.086 1 97.19 67 GLU B O 1
ATOM 1518 N N . GLU B 1 68 ? -9.93 -5.477 13.656 1 95.62 68 GLU B N 1
ATOM 1519 C CA . GLU B 1 68 ? -9.617 -6.559 12.727 1 95.62 68 GLU B CA 1
ATOM 1520 C C . GLU B 1 68 ? -9.625 -6.066 11.281 1 95.62 68 GLU B C 1
ATOM 1522 O O . GLU B 1 68 ? -10.523 -5.332 10.875 1 95.62 68 GLU B O 1
ATOM 1527 N N . LEU B 1 69 ? -8.648 -6.465 10.594 1 96.62 69 LEU B N 1
ATOM 1528 C CA . LEU B 1 69 ? -8.57 -6.09 9.188 1 96.62 69 LEU B CA 1
ATOM 1529 C C . LEU B 1 69 ? -9.664 -6.773 8.383 1 96.62 69 LEU B C 1
ATOM 1531 O O . LEU B 1 69 ? -9.836 -7.992 8.469 1 96.62 69 LEU B O 1
ATOM 1535 N N . ARG B 1 70 ? -10.391 -6.02 7.676 1 97.12 70 ARG B N 1
ATOM 1536 C CA . ARG B 1 70 ? -11.414 -6.488 6.746 1 97.12 70 ARG B CA 1
ATOM 1537 C C . ARG B 1 70 ? -11.391 -5.68 5.453 1 97.12 70 ARG B C 1
ATOM 1539 O O . ARG B 1 70 ? -11.109 -4.48 5.473 1 97.12 70 ARG B O 1
ATOM 1546 N N . GLY B 1 71 ? -11.75 -6.402 4.387 1 98.06 71 GLY B N 1
ATOM 1547 C CA . GLY B 1 71 ? -11.75 -5.715 3.104 1 98.06 71 GLY B CA 1
ATOM 1548 C C . GLY B 1 71 ? -10.367 -5.531 2.521 1 98.06 71 GLY B C 1
ATOM 1549 O O . GLY B 1 71 ? -9.383 -6.012 3.088 1 98.06 71 GLY B O 1
ATOM 1550 N N . GLN B 1 72 ? -10.312 -4.945 1.356 1 98.69 72 GLN B N 1
ATOM 1551 C CA . GLN B 1 72 ? -9.047 -4.734 0.658 1 98.69 72 GLN B CA 1
ATOM 1552 C C . GLN B 1 72 ? -8.734 -3.244 0.531 1 98.69 72 GLN B C 1
ATOM 1554 O O . GLN B 1 72 ? -9.547 -2.477 0.004 1 98.69 72 GLN B O 1
ATOM 1559 N N . ALA B 1 73 ? -7.543 -2.863 0.936 1 98.56 73 ALA B N 1
ATOM 1560 C CA . ALA B 1 73 ? -7.16 -1.455 0.8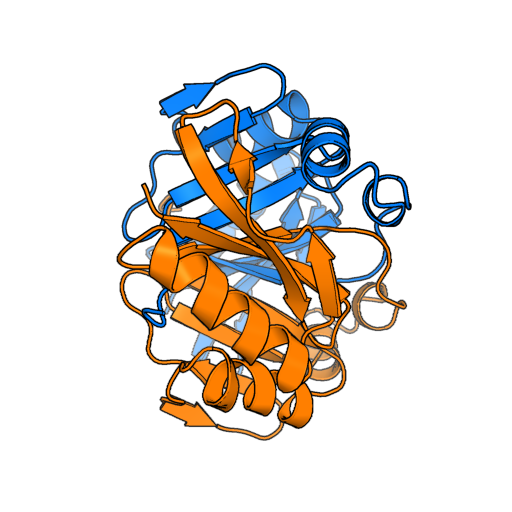96 1 98.56 73 ALA B CA 1
ATOM 1561 C C . ALA B 1 73 ? -6.098 -1.207 -0.171 1 98.56 73 ALA B C 1
ATOM 1563 O O . ALA B 1 73 ? -5.906 -0.071 -0.612 1 98.56 73 ALA B O 1
ATOM 1564 N N . LEU B 1 74 ? -5.379 -2.248 -0.562 1 98.75 74 LEU B N 1
ATOM 1565 C CA . LEU B 1 74 ? -4.23 -2.043 -1.437 1 98.75 74 LEU B CA 1
ATOM 1566 C C . LEU B 1 74 ? -3.943 -3.293 -2.26 1 98.75 74 LEU B C 1
ATOM 1568 O O . LEU B 1 74 ? -4.359 -4.395 -1.89 1 98.75 74 LEU B O 1
ATOM 1572 N N . GLU B 1 75 ? -3.236 -3.109 -3.287 1 98.81 75 GLU B N 1
ATOM 1573 C CA . GLU B 1 75 ? -2.588 -4.16 -4.07 1 98.81 75 GLU B CA 1
ATOM 1574 C C . GLU B 1 75 ? -1.152 -3.779 -4.418 1 98.81 75 GLU B C 1
ATOM 1576 O O . GLU B 1 75 ? -0.895 -2.67 -4.891 1 98.81 75 GLU B O 1
ATOM 1581 N N . LEU B 1 76 ? -0.234 -4.652 -4.133 1 98.69 76 LEU B N 1
ATOM 1582 C CA . LEU B 1 76 ? 1.121 -4.555 -4.664 1 98.69 76 LEU B CA 1
ATOM 1583 C C . LEU B 1 76 ? 1.303 -5.477 -5.863 1 98.69 76 LEU B C 1
ATOM 1585 O O . LEU B 1 76 ? 0.81 -6.609 -5.859 1 98.69 76 LEU B O 1
ATOM 1589 N N . CYS B 1 77 ? 1.996 -5 -6.852 1 98.44 77 CYS B N 1
ATOM 1590 C CA . CYS B 1 77 ? 2.273 -5.809 -8.031 1 98.44 77 CYS B CA 1
ATOM 1591 C C . CYS B 1 77 ? 3.758 -6.137 -8.133 1 98.44 77 CYS B C 1
ATOM 1593 O O . CYS B 1 77 ? 4.605 -5.25 -7.988 1 98.44 77 CYS B O 1
ATOM 1595 N N . PHE B 1 78 ? 4.047 -7.336 -8.43 1 98.38 78 PHE B N 1
ATOM 1596 C CA . PHE B 1 78 ? 5.41 -7.84 -8.555 1 98.38 78 PHE B CA 1
ATOM 1597 C C . PHE B 1 78 ? 5.664 -8.367 -9.961 1 98.38 78 PHE B C 1
ATOM 1599 O O . PHE B 1 78 ? 4.914 -9.211 -10.453 1 98.38 78 PHE B O 1
ATOM 1606 N N . PRO B 1 79 ? 6.711 -7.949 -10.547 1 97.94 79 PRO B N 1
ATOM 1607 C CA . PRO B 1 79 ? 6.941 -8.328 -11.945 1 97.94 79 PRO B CA 1
ATOM 1608 C C . PRO B 1 79 ? 7.641 -9.68 -12.078 1 97.94 79 PRO B C 1
ATOM 1610 O O . PRO B 1 79 ? 8.445 -10.047 -11.219 1 97.94 79 PRO B O 1
ATOM 1613 N N . CYS B 1 80 ? 7.242 -10.398 -13.07 1 98.19 80 CYS B N 1
ATOM 1614 C CA . CYS B 1 80 ? 7.949 -11.578 -13.555 1 98.19 80 CYS B CA 1
ATOM 1615 C C . CYS B 1 80 ? 8.555 -11.32 -14.93 1 98.19 80 CYS B C 1
ATOM 1617 O O . CYS B 1 80 ? 8.086 -10.461 -15.672 1 98.19 80 CYS B O 1
ATOM 1619 N N . VAL B 1 81 ? 9.57 -12.07 -15.297 1 97.12 81 VAL B N 1
ATOM 1620 C CA . VAL B 1 81 ? 10.336 -11.797 -16.516 1 97.12 81 VAL B CA 1
ATOM 1621 C C . VAL B 1 81 ? 9.602 -12.383 -17.719 1 97.12 81 VAL B C 1
ATOM 1623 O O . VAL B 1 81 ? 9.883 -12.008 -18.859 1 97.12 81 VAL B O 1
ATOM 1626 N N . SER B 1 82 ? 8.656 -13.336 -17.484 1 97.75 82 SER B N 1
ATOM 1627 C CA . SER B 1 82 ? 7.906 -13.961 -18.562 1 97.75 82 SER B CA 1
ATOM 1628 C C . SER B 1 82 ? 6.594 -14.547 -18.062 1 97.75 82 SER B C 1
ATOM 1630 O O . SER B 1 82 ? 6.43 -14.773 -16.859 1 97.75 82 SER B O 1
ATOM 1632 N N . PRO B 1 83 ? 5.656 -14.75 -18.953 1 97.94 83 PRO B N 1
ATOM 1633 C CA . PRO B 1 83 ? 4.41 -15.414 -18.562 1 97.94 83 PRO B CA 1
ATOM 1634 C C . PRO B 1 83 ? 4.652 -16.766 -17.922 1 97.94 83 PRO B C 1
ATOM 1636 O O . PRO B 1 83 ? 3.959 -17.141 -16.969 1 97.94 83 PRO B O 1
ATOM 1639 N N . GLU B 1 84 ? 5.594 -17.5 -18.422 1 98.06 84 GLU B N 1
ATOM 1640 C CA . GLU B 1 84 ? 5.93 -18.797 -17.844 1 98.06 84 GLU B CA 1
ATOM 1641 C C . GLU B 1 84 ? 6.371 -18.641 -16.391 1 98.06 84 GLU B C 1
ATOM 1643 O O . GLU B 1 84 ? 6.02 -19.453 -15.531 1 98.06 84 GLU B O 1
ATOM 1648 N N . GLN B 1 85 ? 7.086 -17.594 -16.172 1 98.44 85 GLN B N 1
ATOM 1649 C CA . GLN B 1 85 ? 7.574 -17.375 -14.812 1 98.44 85 GLN B CA 1
ATOM 1650 C C . GLN B 1 85 ? 6.434 -17.016 -13.875 1 98.44 85 GLN B C 1
ATOM 1652 O O . GLN B 1 85 ? 6.504 -17.266 -12.672 1 98.44 85 GLN B O 1
ATOM 1657 N N . VAL B 1 86 ? 5.367 -16.359 -14.375 1 98.69 86 VAL B N 1
ATOM 1658 C CA . VAL B 1 86 ? 4.203 -16.078 -13.547 1 98.69 86 VAL B CA 1
ATOM 1659 C C . VAL B 1 86 ? 3.623 -17.375 -13.008 1 98.69 86 VAL B C 1
ATOM 1661 O O . VAL B 1 86 ? 3.291 -17.469 -11.82 1 98.69 86 VAL B O 1
ATOM 1664 N N . HIS B 1 87 ? 3.527 -18.406 -13.891 1 98.56 87 HIS B N 1
ATOM 1665 C CA . HIS B 1 87 ? 3 -19.703 -13.492 1 98.56 87 HIS B CA 1
ATOM 1666 C C . HIS B 1 87 ? 3.863 -20.344 -12.406 1 98.56 87 HIS B C 1
ATOM 1668 O O . HIS B 1 87 ? 3.348 -20.812 -11.383 1 98.56 87 HIS B O 1
ATOM 1674 N N . ILE B 1 88 ? 5.133 -20.297 -12.602 1 98.5 88 ILE B N 1
ATOM 1675 C CA . ILE B 1 88 ? 6.078 -20.906 -11.68 1 98.5 88 ILE B CA 1
ATOM 1676 C C . ILE B 1 88 ? 6.039 -20.188 -10.336 1 98.5 88 ILE B C 1
ATOM 1678 O O . ILE B 1 88 ? 5.949 -20.812 -9.281 1 98.5 88 ILE B O 1
ATOM 1682 N N . ALA B 1 89 ? 6.125 -18.844 -10.422 1 98.62 89 ALA B N 1
ATOM 1683 C CA . ALA B 1 89 ? 6.121 -18.031 -9.211 1 98.62 89 ALA B CA 1
ATOM 1684 C C . ALA B 1 89 ? 4.832 -18.25 -8.414 1 98.62 89 ALA B C 1
ATOM 1686 O O . ALA B 1 89 ? 4.859 -18.328 -7.184 1 98.62 89 ALA B O 1
ATOM 1687 N N . TYR B 1 90 ? 3.742 -18.297 -9.133 1 98.75 90 TYR B N 1
ATOM 1688 C CA . TYR B 1 90 ? 2.451 -18.5 -8.484 1 98.75 90 TYR B CA 1
ATOM 1689 C C . TYR B 1 90 ? 2.43 -19.797 -7.703 1 98.75 90 TYR B C 1
ATOM 1691 O O . TYR B 1 90 ? 2.055 -19.828 -6.531 1 98.75 90 TYR B O 1
ATOM 1699 N N . GLU B 1 91 ? 2.801 -20.859 -8.359 1 98.75 91 GLU B N 1
ATOM 1700 C CA . GLU B 1 91 ? 2.832 -22.156 -7.703 1 98.75 91 GLU B CA 1
ATOM 1701 C C . GLU B 1 91 ? 3.727 -22.141 -6.465 1 98.75 91 GLU B C 1
ATOM 1703 O O . GLU B 1 91 ? 3.373 -22.703 -5.426 1 98.75 91 GLU B O 1
ATOM 1708 N N . ASN B 1 92 ? 4.871 -21.547 -6.605 1 98.5 92 ASN B N 1
ATOM 1709 C CA . ASN B 1 92 ? 5.797 -21.422 -5.484 1 98.5 92 ASN B CA 1
ATOM 1710 C C . ASN B 1 92 ? 5.188 -20.641 -4.328 1 98.5 92 ASN B C 1
ATOM 1712 O O . ASN B 1 92 ? 5.328 -21.031 -3.164 1 98.5 92 ASN B O 1
ATOM 1716 N N . ILE B 1 93 ? 4.539 -19.516 -4.633 1 98.75 93 ILE B N 1
ATOM 1717 C CA . ILE B 1 93 ? 3.928 -18.656 -3.627 1 98.75 93 ILE B CA 1
ATOM 1718 C C . ILE B 1 93 ? 2.861 -19.438 -2.861 1 98.75 93 ILE B C 1
ATOM 1720 O O . ILE B 1 93 ? 2.84 -19.422 -1.628 1 98.75 93 ILE B O 1
ATOM 1724 N N . ILE B 1 94 ? 2.016 -20.156 -3.596 1 98.75 94 ILE B N 1
ATOM 1725 C CA . ILE B 1 94 ? 0.916 -20.891 -2.982 1 98.75 94 ILE B CA 1
ATOM 1726 C C . ILE B 1 94 ? 1.468 -22.031 -2.141 1 98.75 94 ILE B C 1
ATOM 1728 O O . ILE B 1 94 ? 1.013 -22.266 -1.019 1 98.75 94 ILE B O 1
ATOM 1732 N N . ALA B 1 95 ? 2.473 -22.672 -2.605 1 98.62 95 ALA B N 1
ATOM 1733 C CA . ALA B 1 95 ? 3.068 -23.812 -1.912 1 98.62 95 ALA B CA 1
ATOM 1734 C C . ALA B 1 95 ? 3.754 -23.375 -0.622 1 98.62 95 ALA B C 1
ATOM 1736 O O . ALA B 1 95 ? 4.016 -24.188 0.262 1 98.62 95 ALA B O 1
ATOM 1737 N N . ASN B 1 96 ? 4.039 -22.078 -0.482 1 98.31 96 ASN B N 1
ATOM 1738 C CA . ASN B 1 96 ? 4.855 -21.625 0.639 1 98.31 96 ASN B CA 1
ATOM 1739 C C . ASN B 1 96 ? 4.121 -20.578 1.478 1 98.31 96 ASN B C 1
ATOM 1741 O O . ASN B 1 96 ? 4.746 -19.688 2.045 1 98.31 96 ASN B O 1
ATOM 1745 N N . GLY B 1 97 ? 2.834 -20.656 1.438 1 98 97 GLY B N 1
ATOM 1746 C CA . GLY B 1 97 ? 2.113 -19.906 2.451 1 98 97 GLY B CA 1
ATOM 1747 C C . GLY B 1 97 ? 1.209 -18.844 1.869 1 98 97 GLY B C 1
ATOM 1748 O O . GLY B 1 97 ? 0.409 -18.234 2.588 1 98 97 GLY B O 1
ATOM 1749 N N . GLY B 1 98 ? 1.309 -18.547 0.584 1 98.69 98 GLY B N 1
ATOM 1750 C CA . GLY B 1 98 ? 0.34 -17.656 -0.052 1 98.69 98 GLY B CA 1
ATOM 1751 C C . GLY B 1 98 ? -1.017 -18.312 -0.248 1 98.69 98 GLY B C 1
ATOM 1752 O O . GLY B 1 98 ? -1.104 -19.531 -0.461 1 98.69 98 GLY B O 1
ATOM 1753 N N . THR B 1 99 ? -2.002 -17.531 -0.18 1 98.75 99 THR B N 1
ATOM 1754 C CA . THR B 1 99 ? -3.344 -18.031 -0.456 1 98.75 99 THR B CA 1
ATOM 1755 C C . THR B 1 99 ? -3.686 -17.875 -1.936 1 98.75 99 THR B C 1
ATOM 1757 O O . THR B 1 99 ? -3.494 -16.797 -2.514 1 98.75 99 THR B O 1
ATOM 1760 N N . ALA B 1 100 ? -4.18 -18.922 -2.52 1 98.75 100 ALA B N 1
ATOM 1761 C CA . ALA B 1 100 ? -4.582 -18.875 -3.922 1 98.75 100 ALA B CA 1
ATOM 1762 C C . ALA B 1 100 ? -5.828 -18.016 -4.109 1 98.75 100 ALA B C 1
ATOM 1764 O O . ALA B 1 100 ? -6.84 -18.219 -3.438 1 98.75 100 ALA B O 1
ATOM 1765 N N . ILE B 1 101 ? -5.762 -17.078 -4.941 1 98.75 101 ILE B N 1
ATOM 1766 C CA . ILE B 1 101 ? -6.902 -16.219 -5.238 1 98.75 101 ILE B CA 1
ATOM 1767 C C . ILE B 1 101 ? -7.367 -16.469 -6.672 1 98.75 101 ILE B C 1
ATOM 1769 O O . ILE B 1 101 ? -8.539 -16.781 -6.906 1 98.75 101 ILE B O 1
ATOM 1773 N N . ARG B 1 102 ? -6.449 -16.25 -7.637 1 98.75 102 ARG B N 1
ATOM 1774 C CA . ARG B 1 102 ? -6.691 -16.516 -9.047 1 98.75 102 ARG B CA 1
ATOM 1775 C C . ARG B 1 102 ? -5.406 -16.953 -9.75 1 98.75 102 ARG B C 1
ATOM 1777 O O . ARG B 1 102 ? -4.402 -16.234 -9.719 1 98.75 102 ARG B O 1
ATOM 1784 N N . GLY B 1 103 ? -5.484 -18.047 -10.359 1 98.69 103 GLY B N 1
ATOM 1785 C CA . GLY B 1 103 ? -4.324 -18.516 -11.102 1 98.69 103 GLY B CA 1
ATOM 1786 C C . GLY B 1 103 ? -3.994 -17.656 -12.305 1 98.69 103 GLY B C 1
ATOM 1787 O O . GLY B 1 103 ? -4.789 -16.812 -12.695 1 98.69 103 GLY B O 1
ATOM 1788 N N . PRO B 1 104 ? -2.795 -17.938 -12.852 1 98.62 104 PRO B N 1
ATOM 1789 C CA . PRO B 1 104 ? -2.342 -17.094 -13.961 1 98.62 104 PRO B CA 1
ATOM 1790 C C . PRO B 1 104 ? -3.309 -17.109 -15.141 1 98.62 104 PRO B C 1
ATOM 1792 O O . PRO B 1 104 ? -3.822 -18.172 -15.508 1 98.62 104 PRO B O 1
ATOM 1795 N N . ALA B 1 105 ? -3.551 -16 -15.664 1 98.06 105 ALA B N 1
ATOM 1796 C CA . ALA B 1 105 ? -4.414 -15.852 -16.828 1 98.06 105 ALA B CA 1
ATOM 1797 C C . ALA B 1 105 ? -4.035 -14.609 -17.625 1 98.06 105 ALA B C 1
ATOM 1799 O O . ALA B 1 105 ? -3.506 -13.641 -17.078 1 98.06 105 ALA B O 1
ATOM 1800 N N . LEU B 1 106 ? -4.293 -14.633 -18.922 1 97.5 106 LEU B N 1
ATOM 1801 C CA . LEU B 1 106 ? -4.148 -13.438 -19.734 1 97.5 106 LEU B CA 1
ATOM 1802 C C . LEU B 1 106 ? -5.273 -12.445 -19.469 1 97.5 106 LEU B C 1
ATOM 1804 O O . LEU B 1 106 ? -6.453 -12.781 -19.625 1 97.5 106 LEU B O 1
ATOM 1808 N N . MET B 1 107 ? -4.906 -11.305 -19.094 1 96.69 107 MET B N 1
ATOM 1809 C CA . MET B 1 107 ? -5.895 -10.289 -18.719 1 96.69 107 MET B CA 1
ATOM 1810 C C . MET B 1 107 ? -6.266 -9.43 -19.938 1 96.69 107 MET B C 1
ATOM 1812 O O . MET B 1 107 ? -5.539 -9.406 -20.922 1 96.69 107 MET B O 1
ATOM 1816 N N . PRO B 1 108 ? -7.312 -8.734 -19.859 1 91.44 108 PRO B N 1
ATOM 1817 C CA . PRO B 1 108 ? -7.777 -7.941 -21 1 91.44 108 PRO B CA 1
ATOM 1818 C C . PRO B 1 108 ? -6.77 -6.879 -21.438 1 91.44 108 PRO B C 1
ATOM 1820 O O . PRO B 1 108 ? -6.754 -6.469 -22.594 1 91.44 108 PRO B O 1
ATOM 1823 N N . TRP B 1 109 ? -6 -6.445 -20.547 1 92.5 109 TRP B N 1
ATOM 1824 C CA . TRP B 1 109 ? -5.059 -5.379 -20.859 1 92.5 109 TRP B CA 1
ATOM 1825 C C . TRP B 1 109 ? -3.75 -5.949 -21.406 1 92.5 109 TRP B C 1
ATOM 1827 O O . TRP B 1 109 ? -2.783 -5.215 -21.609 1 92.5 109 TRP B O 1
ATOM 1837 N N . GLY B 1 110 ? -3.59 -7.293 -21.5 1 95.12 110 GLY B N 1
ATOM 1838 C CA . GLY B 1 110 ? -2.518 -7.895 -22.281 1 95.12 110 GLY B CA 1
ATOM 1839 C C . GLY B 1 110 ? -1.454 -8.555 -21.422 1 95.12 110 GLY B C 1
ATOM 1840 O O . GLY B 1 110 ? -0.524 -9.172 -21.938 1 95.12 110 GLY B O 1
ATOM 1841 N N . HIS B 1 111 ? -1.475 -8.461 -20.141 1 97.75 111 HIS B N 1
ATOM 1842 C CA . HIS B 1 111 ? -0.5 -9.078 -19.25 1 97.75 111 HIS B CA 1
ATOM 1843 C C . HIS B 1 111 ? -0.988 -10.43 -18.75 1 97.75 111 HIS B C 1
ATOM 1845 O O . HIS B 1 111 ? -2.195 -10.656 -18.625 1 97.75 111 HIS B O 1
ATOM 1851 N N . THR B 1 112 ? -0.103 -11.336 -18.578 1 98.69 112 THR B N 1
ATOM 1852 C CA . THR B 1 112 ? -0.398 -12.516 -17.766 1 98.69 112 THR B CA 1
ATOM 1853 C C . THR B 1 112 ? -0.293 -12.18 -16.281 1 98.69 112 THR B C 1
ATOM 1855 O O . THR B 1 112 ? 0.745 -11.703 -15.812 1 98.69 112 THR B O 1
ATOM 1858 N N . VAL B 1 113 ? -1.385 -12.398 -15.555 1 98.75 113 VAL B N 1
ATOM 1859 C CA . VAL B 1 113 ? -1.435 -11.977 -14.156 1 98.75 113 VAL B CA 1
ATOM 1860 C C . VAL B 1 113 ? -1.958 -13.117 -13.289 1 98.75 113 VAL B C 1
ATOM 1862 O O . VAL B 1 113 ? -2.822 -13.891 -13.719 1 98.75 113 VAL B O 1
ATOM 1865 N N . ALA B 1 114 ? -1.463 -13.289 -12.148 1 98.81 114 ALA B N 1
ATOM 1866 C CA . ALA B 1 114 ? -2.018 -14.133 -11.094 1 98.81 114 ALA B CA 1
ATOM 1867 C C . ALA B 1 114 ? -2.174 -13.344 -9.789 1 98.81 114 ALA B C 1
ATOM 1869 O O . ALA B 1 114 ? -1.444 -12.383 -9.547 1 98.81 114 ALA B O 1
ATOM 1870 N N . PHE B 1 115 ? -3.141 -13.75 -9.016 1 98.88 115 PHE B N 1
ATOM 1871 C CA . PHE B 1 115 ? -3.426 -13.07 -7.754 1 98.88 115 PHE B CA 1
ATOM 1872 C C . PHE B 1 115 ? -3.275 -14.031 -6.578 1 98.88 115 PHE B C 1
ATOM 1874 O O . PHE B 1 115 ? -3.678 -15.195 -6.664 1 98.88 115 PHE B O 1
ATOM 1881 N N . PHE B 1 116 ? -2.73 -13.586 -5.508 1 98.88 116 PHE B N 1
ATOM 1882 C CA . PHE B 1 116 ? -2.551 -14.32 -4.266 1 98.88 116 PHE B CA 1
ATOM 1883 C C . PHE B 1 116 ? -2.734 -13.406 -3.061 1 98.88 116 PHE B C 1
ATOM 1885 O O . PHE B 1 116 ? -2.719 -12.18 -3.197 1 98.88 116 PHE B O 1
ATOM 1892 N N . ALA B 1 117 ? -2.914 -13.984 -1.903 1 98.88 117 ALA B N 1
ATOM 1893 C CA . ALA B 1 117 ? -2.988 -13.18 -0.688 1 98.88 117 ALA B CA 1
ATOM 1894 C C . ALA B 1 117 ? -1.809 -13.469 0.236 1 98.88 117 ALA B C 1
ATOM 1896 O O . ALA B 1 117 ? -1.381 -14.617 0.365 1 98.88 117 ALA B O 1
ATOM 1897 N N . ASP B 1 118 ? -1.289 -12.422 0.871 1 98.75 118 ASP B N 1
ATOM 1898 C CA . ASP B 1 118 ? -0.242 -12.594 1.874 1 98.75 118 ASP B CA 1
ATOM 1899 C C . ASP B 1 118 ? -0.828 -13.055 3.205 1 98.75 118 ASP B C 1
ATOM 1901 O O . ASP B 1 118 ? -2.039 -13.258 3.32 1 98.75 118 ASP B O 1
ATOM 1905 N N . PRO B 1 119 ? -0.064 -13.25 4.219 1 98.12 119 PRO B N 1
ATOM 1906 C CA . PRO B 1 119 ? -0.541 -13.852 5.465 1 98.12 119 PRO B CA 1
ATOM 1907 C C . PRO B 1 119 ? -1.585 -12.992 6.176 1 98.12 119 PRO B C 1
ATOM 1909 O O . PRO B 1 119 ? -2.305 -13.484 7.047 1 98.12 119 PRO B O 1
ATOM 1912 N N . GLU B 1 120 ? -1.682 -11.68 5.852 1 97.75 120 GLU B N 1
ATOM 1913 C CA . GLU B 1 120 ? -2.678 -10.797 6.457 1 97.75 120 GLU B CA 1
ATOM 1914 C C . GLU B 1 120 ? -3.941 -10.727 5.605 1 97.75 120 GLU B C 1
ATOM 1916 O O . GLU B 1 120 ? -4.906 -10.047 5.969 1 97.75 120 GLU B O 1
ATOM 1921 N N . GLY B 1 121 ? -3.887 -11.383 4.469 1 98.06 121 GLY B N 1
ATOM 1922 C CA . GLY B 1 121 ? -5.062 -11.414 3.613 1 98.06 121 GLY B CA 1
ATOM 1923 C C . GLY B 1 121 ? -5.066 -10.32 2.562 1 98.06 121 GLY B C 1
ATOM 1924 O O . GLY B 1 121 ? -6.039 -10.164 1.82 1 98.06 121 GLY B O 1
ATOM 1925 N N . ASN B 1 122 ? -4.047 -9.492 2.498 1 98.62 122 ASN B N 1
ATOM 1926 C CA . ASN B 1 122 ? -3.93 -8.547 1.393 1 98.62 122 ASN B CA 1
ATOM 1927 C C . ASN B 1 122 ? -3.734 -9.258 0.06 1 98.62 122 ASN B C 1
ATOM 1929 O O . ASN B 1 122 ? -2.832 -10.086 -0.077 1 98.62 122 ASN B O 1
ATOM 1933 N N . ILE B 1 123 ? -4.539 -8.906 -0.884 1 98.88 123 ILE B N 1
ATOM 1934 C CA . ILE B 1 123 ? -4.449 -9.57 -2.18 1 98.88 123 ILE B CA 1
ATOM 1935 C C . ILE B 1 123 ? -3.543 -8.766 -3.109 1 98.88 123 ILE B C 1
ATOM 1937 O O . ILE B 1 123 ? -3.752 -7.566 -3.305 1 98.88 123 ILE B O 1
ATOM 1941 N N . HIS B 1 124 ? -2.52 -9.398 -3.602 1 98.81 124 HIS B N 1
ATOM 1942 C CA . HIS B 1 124 ? -1.527 -8.82 -4.504 1 98.81 124 HIS B CA 1
ATOM 1943 C C . HIS B 1 124 ? -1.472 -9.586 -5.82 1 98.81 124 HIS B C 1
ATOM 1945 O O . HIS B 1 124 ? -2.178 -10.586 -5.996 1 98.81 124 HIS B O 1
ATOM 1951 N N . SER B 1 125 ? -0.634 -9.047 -6.723 1 98.75 125 SER B N 1
ATOM 1952 C CA . SER B 1 125 ? -0.549 -9.727 -8.016 1 98.75 125 SER B CA 1
ATOM 1953 C C . SER B 1 125 ? 0.898 -9.859 -8.477 1 98.75 125 SER B C 1
ATOM 1955 O O . SER B 1 125 ? 1.758 -9.07 -8.078 1 98.75 125 SER B O 1
ATOM 1957 N N . ILE B 1 126 ? 1.181 -10.891 -9.172 1 98.75 126 ILE B N 1
ATOM 1958 C CA . ILE B 1 126 ? 2.377 -11.047 -9.992 1 98.75 126 ILE B CA 1
ATOM 1959 C C . ILE B 1 126 ? 2.002 -11 -11.469 1 98.75 126 ILE B C 1
ATOM 1961 O O . ILE B 1 126 ? 0.914 -11.438 -11.852 1 98.75 126 ILE B O 1
ATOM 1965 N N . TYR B 1 127 ? 2.914 -10.461 -12.25 1 98.5 127 TYR B N 1
ATOM 1966 C CA . TYR B 1 127 ? 2.498 -10.266 -13.633 1 98.5 127 TYR B CA 1
ATOM 1967 C C . TYR B 1 127 ? 3.699 -10.281 -14.57 1 98.5 127 TYR B C 1
ATOM 1969 O O . TYR B 1 127 ? 4.84 -10.125 -14.133 1 98.5 127 TYR B O 1
ATOM 1977 N N . ALA B 1 128 ? 3.441 -10.508 -15.852 1 98.25 128 ALA B N 1
ATOM 1978 C CA . ALA B 1 128 ? 4.398 -10.383 -16.953 1 98.25 128 ALA B CA 1
ATOM 1979 C C . ALA B 1 128 ? 3.732 -9.805 -18.188 1 98.25 128 ALA B C 1
ATOM 1981 O O . ALA B 1 128 ? 2.564 -10.094 -18.469 1 98.25 128 ALA B O 1
ATOM 1982 N N . GLU B 1 129 ? 4.477 -9.055 -18.875 1 93.44 129 GLU B N 1
ATOM 1983 C CA . GLU B 1 129 ? 3.996 -8.484 -20.125 1 93.44 129 GLU B CA 1
ATOM 1984 C C . GLU B 1 129 ? 4.102 -9.484 -21.266 1 93.44 129 GLU B C 1
ATOM 1986 O O . GLU B 1 129 ? 4.977 -10.352 -21.266 1 93.44 129 GLU B O 1
#

Foldseek 3Di:
DDPDAAEDEDEDQAQVQLCCLCCVLVNWDWPDDDRAKTWTDDPPHIYMYGYLVVVCVVVVNPPVSVDQDDDEDDEDEAEDADLVVQQVSLVSSVVPAWAFDAHWDQDPVGKTKGWTAGPSGHIYMYIYD/DDPDAAEDEAEDQQQVQLCCLCCVLVNWDWPDDDRAKTWTDDPPHIYMYGYLVVVCVVVVNPPVSVDQDDDEDDEDEAEDADLVVQQVSLVSSVVPAWAFDAHWDQDPVGKTKGWTAGPSGHIYMYIYD